Protein AF-0000000083693086 (afdb_homodimer)

Nearest PDB structures (foldseek):
  5yad-assembly1_B  TM=7.922E-01  e=1.057E+00  Mus musculus
  6o8o-assembly2_D  TM=4.861E-01  e=2.812E-01  Rhodobacter capsulatus
  6o8o-assembly1_B  TM=4.802E-01  e=5.134E-01  Rhodobacter capsulatus
  3jth-assembly1_A  TM=5.559E-01  e=9.374E-01  Vibrio vulnificus CMCP6
  6o8m-assembly1_A  TM=4.023E-01  e=4.834E-01  Rhodobacter capsulatus

pLDDT: mean 76.2, std 24.99, range [18.34, 96.31]

Foldseek 3Di:
DVLDLQADQFDDDPPDDDDPVVVVVNSVLRNDAAAALPDDLVVDDCPDSRSLSSLVVVLQVVLLVDPQSKDKPVVVVVCCVVSVHDPPNVVSQVVRCRQWDWDDDDPIIMIHGPVQDDVNDGNPDNSVVRNVVNVVVVPPPDDPPPPPVPPDPPDVD/DVLDLQADQFDDDPPDDDDPVVVVVNSVLRNDAAAALPDDLVVDDCPDSRSLSSLVVVLQVVLLVDPQSKDKPVVVVVCCVVSVHDPPNVVSQVVRCGQWDWDDDDPIIMIHGPVQDDVNDGNPDSSPCRNVCNVVVVPPPDPPPPPPVPPDPPPVD

Radius of gyration: 22.12 Å; Cα contacts (8 Å, |Δi|>4): 386; chains: 2; bounding box: 46×67×72 Å

Structure (mmCIF, N/CA/C/O backbone):
data_AF-0000000083693086-model_v1
#
loop_
_entity.id
_entity.type
_entity.pdbx_description
1 polymer 'Protein root primordium defective 1-like'
#
loop_
_atom_site.group_PDB
_atom_site.id
_atom_site.type_symbol
_atom_site.label_atom_id
_atom_site.label_alt_id
_atom_site.label_comp_id
_atom_site.label_asym_id
_atom_site.label_entity_id
_atom_site.label_seq_id
_atom_site.pdbx_PDB_ins_code
_atom_site.Cartn_x
_atom_site.Cartn_y
_atom_site.Cartn_z
_atom_site.occupancy
_atom_site.B_iso_or_equiv
_atom_site.auth_seq_id
_atom_site.auth_comp_id
_atom_site.auth_asym_id
_atom_site.auth_atom_id
_atom_site.pdbx_PDB_model_num
ATOM 1 N N . ASN A 1 1 ? 5.691 6.328 19.438 1 41.06 1 ASN A N 1
ATOM 2 C CA . ASN A 1 1 ? 4.887 7.5 19.094 1 41.06 1 ASN A CA 1
ATOM 3 C C . ASN A 1 1 ? 4.117 8.016 20.312 1 41.06 1 ASN A C 1
ATOM 5 O O . ASN A 1 1 ? 3.291 7.301 20.875 1 41.06 1 ASN A O 1
ATOM 9 N N . TYR A 1 2 ? 4.539 9.133 20.922 1 49.25 2 TYR A N 1
ATOM 10 C CA . TYR A 1 2 ? 3.969 9.664 22.156 1 49.25 2 TYR A CA 1
ATOM 11 C C . TYR A 1 2 ? 2.467 9.891 22.016 1 49.25 2 TYR A C 1
ATOM 13 O O . TYR A 1 2 ? 1.73 9.859 23 1 49.25 2 TYR A O 1
ATOM 21 N N . ALA A 1 3 ? 1.983 10.094 20.781 1 60.78 3 ALA A N 1
ATOM 22 C CA . ALA A 1 3 ? 0.582 10.453 20.578 1 60.78 3 ALA A CA 1
ATOM 23 C C . ALA A 1 3 ? -0.292 9.211 20.453 1 60.78 3 ALA A C 1
ATOM 25 O O . ALA A 1 3 ? -1.518 9.305 20.359 1 60.78 3 ALA A O 1
ATOM 26 N N . GLY A 1 4 ? 0.256 7.996 20.594 1 62.19 4 GLY A N 1
ATOM 27 C CA . GLY A 1 4 ? -0.539 6.777 20.562 1 62.19 4 GLY A CA 1
ATOM 28 C C . GLY A 1 4 ? -0.333 5.961 19.297 1 62.19 4 GLY A C 1
ATOM 29 O O . GLY A 1 4 ? 0.34 6.41 18.375 1 62.19 4 GLY A O 1
ATOM 30 N N . PRO A 1 5 ? -0.923 4.852 19.281 1 67.38 5 PRO A N 1
ATOM 31 C CA . PRO A 1 5 ? -0.679 3.912 18.188 1 67.38 5 PRO A CA 1
ATOM 32 C C . PRO A 1 5 ? -1.291 4.371 16.875 1 67.38 5 PRO A C 1
ATOM 34 O O . PRO A 1 5 ? -0.877 3.914 15.797 1 67.38 5 PRO A O 1
ATOM 37 N N . PHE A 1 6 ? -2.188 5.355 16.938 1 77.62 6 PHE A N 1
ATOM 38 C CA . PHE A 1 6 ? -2.889 5.781 15.734 1 77.62 6 PHE A CA 1
ATOM 39 C C . PHE A 1 6 ? -2.311 7.09 15.203 1 77.62 6 PHE A C 1
ATOM 41 O O . PHE A 1 6 ? -2.775 7.617 14.195 1 77.62 6 PHE A O 1
ATOM 48 N N . ALA A 1 7 ? -1.332 7.516 15.898 1 85.5 7 ALA A N 1
ATOM 49 C CA . ALA A 1 7 ? -0.8 8.828 15.539 1 85.5 7 ALA A CA 1
ATOM 50 C C . ALA A 1 7 ? 0.147 8.727 14.344 1 85.5 7 ALA A C 1
ATOM 52 O O . ALA A 1 7 ? 0.893 7.75 14.219 1 85.5 7 ALA A O 1
ATOM 53 N N . PHE A 1 8 ? 0.045 9.797 13.516 1 87.38 8 PHE A N 1
ATOM 54 C CA . PHE A 1 8 ? 0.986 9.922 12.414 1 87.38 8 PHE A CA 1
ATOM 55 C C . PHE A 1 8 ? 2.195 10.758 12.82 1 87.38 8 PHE A C 1
ATOM 57 O O . PHE A 1 8 ? 2.078 11.664 13.648 1 87.38 8 PHE A O 1
ATOM 64 N N . LYS A 1 9 ? 3.365 10.336 12.32 1 85.44 9 LYS A N 1
ATOM 65 C CA . LYS A 1 9 ? 4.496 11.258 12.438 1 85.44 9 LYS A CA 1
ATOM 66 C C . LYS A 1 9 ? 4.238 12.547 11.672 1 85.44 9 LYS A C 1
ATOM 68 O O . LYS A 1 9 ? 3.729 12.523 10.547 1 85.44 9 LYS A O 1
ATOM 73 N N . VAL A 1 10 ? 4.582 13.656 12.367 1 88.62 10 VAL A N 1
ATOM 74 C CA . VAL A 1 10 ? 4.223 14.945 11.781 1 88.62 10 VAL A CA 1
ATOM 75 C C . VAL A 1 10 ? 5.426 15.883 11.82 1 88.62 10 VAL A C 1
ATOM 77 O O . VAL A 1 10 ? 6.176 15.906 12.797 1 88.62 10 VAL A O 1
ATOM 80 N N . ASN A 1 11 ? 5.621 16.547 10.688 1 88.38 11 ASN A N 1
ATOM 81 C CA . ASN A 1 11 ? 6.609 17.625 10.57 1 88.38 11 ASN A CA 1
ATOM 82 C C . ASN A 1 11 ? 6.004 18.875 9.961 1 88.38 11 ASN A C 1
ATOM 84 O O . ASN A 1 11 ? 5.867 18.984 8.742 1 88.38 11 ASN A O 1
ATOM 88 N N . PHE A 1 12 ? 5.801 19.844 10.836 1 90.69 12 PHE A N 1
ATOM 89 C CA . PHE A 1 12 ? 5.211 21.078 10.336 1 90.69 12 PHE A CA 1
ATOM 90 C C . PHE A 1 12 ? 6.281 21.984 9.734 1 90.69 12 PHE A C 1
ATOM 92 O O . PHE A 1 12 ? 7.453 21.906 10.117 1 90.69 12 PHE A O 1
ATOM 99 N N . PRO A 1 13 ? 5.809 22.766 8.727 1 84.06 13 PRO A N 1
ATOM 100 C CA . PRO A 1 13 ? 6.789 23.688 8.141 1 84.06 13 PRO A CA 1
ATOM 101 C C . PRO A 1 13 ? 7.414 24.625 9.18 1 84.06 13 PRO A C 1
ATOM 103 O O . PRO A 1 13 ? 6.789 24.922 10.203 1 84.06 13 PRO A O 1
ATOM 106 N N . ALA A 1 14 ? 8.617 25.094 8.82 1 83.12 14 ALA A N 1
ATOM 107 C CA . ALA A 1 14 ? 9.289 26.062 9.688 1 83.12 14 ALA A CA 1
ATOM 108 C C . ALA A 1 14 ? 8.461 27.328 9.836 1 83.12 14 ALA A C 1
ATOM 110 O O . ALA A 1 14 ? 7.875 27.812 8.859 1 83.12 14 ALA A O 1
ATOM 111 N N . GLY A 1 15 ? 8.297 27.844 10.969 1 87.19 15 GLY A N 1
ATOM 112 C CA . GLY A 1 15 ? 7.578 29.078 11.203 1 87.19 15 GLY A CA 1
ATOM 113 C C . GLY A 1 15 ? 6.105 28.875 11.5 1 87.19 15 GLY A C 1
ATOM 114 O O . GLY A 1 15 ? 5.375 29.828 11.766 1 87.19 15 GLY A O 1
ATOM 115 N N . PHE A 1 16 ? 5.707 27.641 11.234 1 87.94 16 PHE A N 1
ATOM 116 C CA . PHE A 1 16 ? 4.312 27.328 11.531 1 87.94 16 PHE A CA 1
ATOM 117 C C . PHE A 1 16 ? 4.008 27.578 13 1 87.94 16 PHE A C 1
ATOM 119 O O . PHE A 1 16 ? 4.625 26.984 13.883 1 87.94 16 PHE A O 1
ATOM 126 N N . ARG A 1 17 ? 3 28.516 13.312 1 89.81 17 ARG A N 1
ATOM 127 C CA . ARG A 1 17 ? 2.576 28.875 14.656 1 89.81 17 ARG A CA 1
ATOM 128 C C . ARG A 1 17 ? 1.082 28.625 14.844 1 89.81 17 ARG A C 1
ATOM 130 O O . ARG A 1 17 ? 0.276 29.547 14.68 1 89.81 17 ARG A O 1
ATOM 137 N N . PRO A 1 18 ? 0.821 27.438 15.258 1 88.81 18 PRO A N 1
ATOM 138 C CA . PRO A 1 18 ? -0.604 27.125 15.391 1 88.81 18 PRO A CA 1
ATOM 139 C C . PRO A 1 18 ? -1.225 27.734 16.656 1 88.81 18 PRO A C 1
ATOM 141 O O . PRO A 1 18 ? -0.535 27.922 17.656 1 88.81 18 PRO A O 1
ATOM 144 N N . ASN A 1 19 ? -2.467 28.047 16.453 1 92.69 19 ASN A N 1
ATOM 145 C CA . ASN A 1 19 ? -3.172 28.484 17.656 1 92.69 19 ASN A CA 1
ATOM 146 C C . ASN A 1 19 ? -3.59 27.312 18.516 1 92.69 19 ASN A C 1
ATOM 148 O O . ASN A 1 19 ? -3.438 26.156 18.125 1 92.69 19 ASN A O 1
ATOM 152 N N . VAL A 1 20 ? -4.09 27.688 19.703 1 92.94 20 VAL A N 1
ATOM 153 C CA . VAL A 1 20 ? -4.418 26.688 20.719 1 92.94 20 VAL A CA 1
ATOM 154 C C . VAL A 1 20 ? -5.535 25.781 20.203 1 92.94 20 VAL A C 1
ATOM 156 O O . VAL A 1 20 ? -5.512 24.578 20.422 1 92.94 20 VAL A O 1
ATOM 159 N N . ASN A 1 21 ? -6.504 26.375 19.484 1 93 21 ASN A N 1
ATOM 160 C CA . ASN A 1 21 ? -7.621 25.609 18.953 1 93 21 ASN A CA 1
ATOM 161 C C . ASN A 1 21 ? -7.156 24.562 17.953 1 93 21 ASN A C 1
ATOM 163 O O . ASN A 1 21 ? -7.613 23.422 17.984 1 93 21 ASN A O 1
ATOM 167 N N . PHE A 1 22 ? -6.277 25 17.125 1 91.38 22 PHE A N 1
ATOM 168 C CA . PHE A 1 22 ? -5.727 24.062 16.141 1 91.38 22 PHE A CA 1
ATOM 169 C C . PHE A 1 22 ? -5.008 22.906 16.844 1 91.38 22 PHE A C 1
ATOM 171 O O . PHE A 1 22 ? -5.211 21.75 16.484 1 91.38 22 PHE A O 1
ATOM 178 N N . LEU A 1 23 ? -4.199 23.234 17.781 1 92.06 23 LEU A 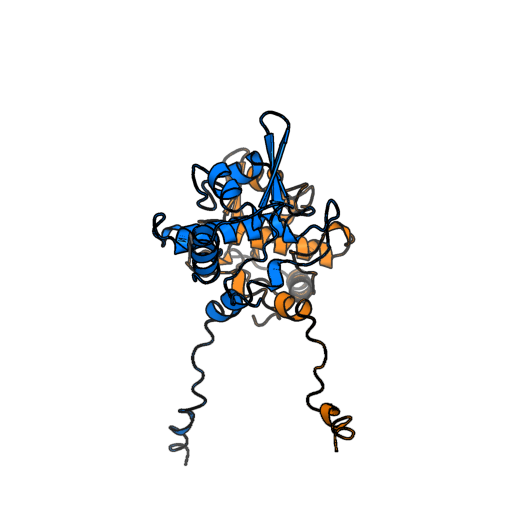N 1
ATOM 179 C CA . LEU A 1 23 ? -3.406 22.234 18.469 1 92.06 23 LEU A CA 1
ATOM 180 C C . LEU A 1 23 ? -4.305 21.219 19.172 1 92.06 23 LEU A C 1
ATOM 182 O O . LEU A 1 23 ? -4.016 20.016 19.172 1 92.06 23 LEU A O 1
ATOM 186 N N . GLU A 1 24 ? -5.387 21.688 19.688 1 93.44 24 GLU A N 1
ATOM 187 C CA . GLU A 1 24 ? -6.316 20.797 20.391 1 93.44 24 GLU A CA 1
ATOM 188 C C . GLU A 1 24 ? -7.012 19.859 19.422 1 93.44 24 GLU A C 1
ATOM 190 O O . GLU A 1 24 ? -7.109 18.656 19.672 1 93.44 24 GLU A O 1
ATOM 195 N N . GLN A 1 25 ? -7.48 20.438 18.328 1 94.19 25 GLN A N 1
ATOM 196 C CA . GLN A 1 25 ? -8.141 19.641 17.312 1 94.19 25 GLN A CA 1
ATOM 197 C C . GLN A 1 25 ? -7.172 18.625 16.703 1 94.19 25 GLN A C 1
ATOM 199 O O . GLN A 1 25 ? -7.543 17.484 16.438 1 94.19 25 GLN A O 1
ATOM 204 N N . PHE A 1 26 ? -5.945 19.109 16.594 1 92.94 26 PHE A N 1
ATOM 205 C CA . PHE A 1 26 ? -4.91 18.266 16.016 1 92.94 26 PHE A CA 1
ATOM 206 C C . PHE A 1 26 ? -4.582 17.094 16.953 1 92.94 26 PHE A C 1
ATOM 208 O O . PHE A 1 26 ? -4.453 15.953 16.5 1 92.94 26 PHE A O 1
ATOM 215 N N . GLU A 1 27 ? -4.492 17.375 18.125 1 91.75 27 GLU A N 1
ATOM 216 C CA . GLU A 1 27 ? -4.215 16.328 19.109 1 91.75 27 GLU A CA 1
ATOM 217 C C . GLU A 1 27 ? -5.348 15.305 19.172 1 91.75 27 GLU A C 1
ATOM 219 O O . GLU A 1 27 ? -5.105 14.102 19.25 1 91.75 27 GLU A O 1
ATOM 224 N N . ARG A 1 28 ? -6.531 15.766 19.109 1 93.69 28 ARG A N 1
ATOM 225 C CA . ARG A 1 28 ? -7.684 14.875 19.094 1 93.69 28 ARG A CA 1
ATOM 226 C C . ARG A 1 28 ? -7.676 13.984 17.859 1 93.69 28 ARG A C 1
ATOM 228 O O . ARG A 1 28 ? -7.953 12.789 17.938 1 93.69 28 ARG A O 1
ATOM 235 N N . TRP A 1 29 ? -7.328 14.586 16.781 1 94.19 29 TRP A N 1
ATOM 236 C CA . TRP A 1 29 ? -7.266 13.844 15.531 1 94.19 29 TRP A CA 1
ATOM 237 C C . TRP A 1 29 ? -6.18 12.773 15.578 1 94.19 29 TRP A C 1
ATOM 239 O O . TRP A 1 29 ? -6.387 11.648 15.117 1 94.19 29 TRP A O 1
ATOM 249 N N . GLN A 1 30 ? -5.059 13.117 16.172 1 91.12 30 GLN A N 1
ATOM 250 C CA . GLN A 1 30 ? -3.945 12.18 16.297 1 91.12 30 GLN A CA 1
ATOM 251 C C . GLN A 1 30 ? -4.324 10.977 17.141 1 91.12 30 GLN A C 1
ATOM 253 O O . GLN A 1 30 ? -3.879 9.852 16.891 1 91.12 30 GLN A O 1
ATOM 258 N N . LYS A 1 31 ? -5.184 11.188 17.969 1 87 31 LYS A N 1
ATOM 259 C CA . LYS A 1 31 ? -5.562 10.125 18.891 1 87 31 LYS A CA 1
ATOM 260 C C . LYS A 1 31 ? -6.727 9.305 18.344 1 87 31 LYS A C 1
ATOM 262 O O . LYS A 1 31 ? -7.008 8.211 18.828 1 87 31 LYS A O 1
ATOM 267 N N . LEU A 1 32 ? -7.398 9.812 17.422 1 91.12 32 LEU A N 1
ATOM 268 C CA . LEU A 1 32 ? -8.57 9.164 16.844 1 91.12 32 LEU A CA 1
ATOM 269 C C . LEU A 1 32 ? -8.195 7.832 16.203 1 91.12 32 LEU A C 1
ATOM 271 O O . LEU A 1 32 ? -7.301 7.777 15.359 1 91.12 32 LEU A O 1
ATOM 275 N N . GLU A 1 33 ? -8.914 6.84 16.703 1 85.06 33 GLU A N 1
ATOM 276 C CA . GLU A 1 33 ? -8.727 5.543 16.047 1 85.06 33 GLU A CA 1
ATOM 277 C C . GLU A 1 33 ? -9.352 5.52 14.664 1 85.06 33 GLU A C 1
ATOM 279 O O . GLU A 1 33 ? -10.281 6.273 14.383 1 85.06 33 GLU A O 1
ATOM 284 N N . PHE A 1 34 ? -8.812 4.711 13.781 1 86.38 34 PHE A N 1
ATOM 285 C CA . PHE A 1 34 ? -9.375 4.527 12.445 1 86.38 34 PHE A CA 1
ATOM 286 C C . PHE A 1 34 ? -9.234 3.08 11.992 1 86.38 34 PHE A C 1
ATOM 288 O O . PHE A 1 34 ? -8.359 2.355 12.484 1 86.38 34 PHE A O 1
ATOM 295 N N . PRO A 1 35 ? -10.156 2.656 11.125 1 81.75 35 PRO A N 1
ATOM 296 C CA . PRO A 1 35 ? -10.031 1.287 10.617 1 81.75 35 PRO A CA 1
ATOM 297 C C . PRO A 1 35 ? -8.781 1.085 9.766 1 81.75 35 PRO A C 1
ATOM 299 O O . PRO A 1 35 ? -8.289 2.035 9.156 1 81.75 35 PRO A O 1
ATOM 302 N N . SER A 1 36 ? -8.344 -0.122 9.727 1 80.44 36 SER A N 1
ATOM 303 C CA . SER A 1 36 ? -7.184 -0.469 8.906 1 80.44 36 SER A CA 1
ATOM 304 C C . SER A 1 36 ? -7.371 -0.026 7.461 1 80.44 36 SER A C 1
ATOM 306 O O . SER A 1 36 ? -8.453 -0.183 6.895 1 80.44 36 SER A O 1
ATOM 308 N N . PRO A 1 37 ? -6.34 0.445 6.887 1 86.19 37 PRO A N 1
ATOM 309 C CA . PRO A 1 37 ? -6.414 0.81 5.469 1 86.19 37 PRO A CA 1
ATOM 310 C C . PRO A 1 37 ? -6.684 -0.391 4.562 1 86.19 37 PRO A C 1
ATOM 312 O O . PRO A 1 37 ? -7.043 -0.22 3.396 1 86.19 37 PRO A O 1
ATOM 315 N N . TYR A 1 38 ? -6.609 -1.572 5.051 1 81.38 38 TYR A N 1
ATOM 316 C CA . TYR A 1 38 ? -6.703 -2.777 4.234 1 81.38 38 TYR A CA 1
ATOM 317 C C . TYR A 1 38 ? -8.102 -3.377 4.312 1 81.38 38 TYR A C 1
ATOM 319 O O . TYR A 1 38 ? -8.414 -4.336 3.602 1 81.38 38 TYR A O 1
ATOM 327 N N . LEU A 1 39 ? -8.867 -2.721 5.121 1 81.06 39 LEU A N 1
ATOM 328 C CA . LEU A 1 39 ? -10.258 -3.148 5.176 1 81.06 39 LEU A CA 1
ATOM 329 C C . LEU A 1 39 ? -11.07 -2.514 4.047 1 81.06 39 LEU A C 1
ATOM 331 O O . LEU A 1 39 ? -10.711 -1.441 3.551 1 81.06 39 LEU A O 1
ATOM 335 N N . ASN A 1 40 ? -12.148 -3.193 3.738 1 80.75 40 ASN A N 1
ATOM 336 C CA . ASN A 1 40 ? -13.008 -2.684 2.672 1 80.75 40 ASN A CA 1
ATOM 337 C C . ASN A 1 40 ? -13.656 -1.361 3.061 1 80.75 40 ASN A C 1
ATOM 339 O O . ASN A 1 40 ? -14.438 -1.305 4.016 1 80.75 40 ASN A O 1
ATOM 343 N N . ALA A 1 41 ? -13.344 -0.4 2.289 1 87.62 41 ALA A N 1
ATOM 344 C CA . ALA A 1 41 ? -13.789 0.953 2.609 1 87.62 41 ALA A CA 1
ATOM 345 C C . ALA A 1 41 ? -15.305 1.082 2.455 1 87.62 41 ALA A C 1
ATOM 347 O O . ALA A 1 41 ? -15.922 1.978 3.039 1 87.62 41 ALA A O 1
ATOM 348 N N . ARG A 1 42 ? -15.914 0.272 1.699 1 84.75 42 ARG A N 1
ATOM 349 C CA . ARG A 1 42 ? -17.344 0.35 1.438 1 84.75 42 ARG A CA 1
ATOM 350 C C . ARG A 1 42 ? -18.141 0.111 2.715 1 84.75 42 ARG A C 1
ATOM 352 O O . ARG A 1 42 ? -19.328 0.458 2.785 1 84.75 42 ARG A O 1
ATOM 359 N N . ARG A 1 43 ? -17.531 -0.437 3.623 1 85.44 43 ARG A N 1
ATOM 360 C CA . ARG A 1 43 ? -18.203 -0.773 4.875 1 85.44 43 ARG A CA 1
ATOM 361 C C . ARG A 1 43 ? -18.297 0.445 5.785 1 85.44 43 ARG A C 1
ATOM 363 O O . ARG A 1 43 ? -18.969 0.395 6.824 1 85.44 43 ARG A O 1
ATOM 370 N N . PHE A 1 44 ? -17.609 1.529 5.344 1 88.81 44 PHE A N 1
ATOM 371 C CA . PHE A 1 44 ? -17.5 2.658 6.262 1 88.81 44 PHE A CA 1
ATOM 372 C C . PHE A 1 44 ? -18.25 3.867 5.711 1 88.81 44 PHE A C 1
ATOM 374 O O . PHE A 1 44 ? -18.328 4.059 4.496 1 88.81 44 PHE A O 1
ATOM 381 N N . ASP A 1 45 ? -18.734 4.617 6.633 1 92.38 45 ASP A N 1
ATOM 382 C CA . ASP A 1 45 ? -19.359 5.887 6.285 1 92.38 45 ASP A CA 1
ATOM 383 C C . ASP A 1 45 ? -18.328 6.949 5.945 1 92.38 45 ASP A C 1
ATOM 385 O O . ASP A 1 45 ? -17.516 7.324 6.793 1 92.38 45 ASP A O 1
ATOM 389 N N . ALA A 1 46 ? -18.453 7.465 4.797 1 88.5 46 ALA A N 1
ATOM 390 C CA . ALA A 1 46 ? -17.469 8.43 4.305 1 88.5 46 ALA A CA 1
ATOM 391 C C . ALA A 1 46 ? -17.484 9.703 5.141 1 88.5 46 ALA A C 1
ATOM 393 O O . ALA A 1 46 ? -16.516 10.453 5.164 1 88.5 46 ALA A O 1
ATOM 394 N N . ALA A 1 47 ? -18.562 9.992 5.828 1 91.38 47 ALA A N 1
ATOM 395 C CA . ALA A 1 47 ? -18.688 11.219 6.617 1 91.38 47 ALA A CA 1
ATOM 396 C C . ALA A 1 47 ? -18.078 11.047 8 1 91.38 47 ALA A C 1
ATOM 398 O O . ALA A 1 47 ? -17.844 12.023 8.711 1 91.38 47 ALA A O 1
ATOM 399 N N . ASP A 1 48 ? -17.844 9.82 8.375 1 94.38 48 ASP A N 1
ATOM 400 C CA . ASP A 1 48 ? -17.25 9.523 9.68 1 94.38 48 ASP A CA 1
ATOM 401 C C . ASP A 1 48 ? -15.797 9.992 9.734 1 94.38 48 ASP A C 1
ATOM 403 O O . ASP A 1 48 ? -14.992 9.648 8.867 1 94.38 48 ASP A O 1
ATOM 407 N N . PRO A 1 49 ? -15.461 10.758 10.781 1 94.25 49 PRO A N 1
ATOM 408 C CA . PRO A 1 49 ? -14.078 11.219 10.938 1 94.25 49 PRO A CA 1
ATOM 409 C C . PRO A 1 49 ? -13.078 10.07 10.953 1 94.25 49 PRO A C 1
ATOM 411 O O . PRO A 1 49 ? -11.945 10.227 10.484 1 94.25 49 PRO A O 1
ATOM 414 N N . LYS A 1 50 ? -13.461 8.945 11.398 1 91.94 50 LYS A N 1
ATOM 415 C CA . LYS A 1 50 ? -12.57 7.785 11.414 1 91.94 50 LYS A CA 1
ATOM 416 C C . LYS A 1 50 ? -12.258 7.316 9.992 1 91.94 50 LYS A C 1
ATOM 418 O O . LYS A 1 50 ? -11.125 6.926 9.703 1 91.94 50 LYS A O 1
ATOM 423 N N . THR A 1 51 ? -13.273 7.375 9.156 1 92.31 51 THR A N 1
ATOM 424 C CA . THR A 1 51 ? -13.094 6.984 7.762 1 92.31 51 THR A CA 1
ATOM 425 C C . THR A 1 51 ? -12.195 7.984 7.031 1 92.31 51 THR A C 1
ATOM 427 O O . THR A 1 51 ? -11.359 7.594 6.215 1 92.31 51 THR A O 1
ATOM 430 N N . ARG A 1 52 ? -12.344 9.18 7.391 1 94.06 52 ARG A N 1
ATOM 431 C CA . ARG A 1 52 ? -11.5 10.203 6.773 1 94.06 52 ARG A CA 1
ATOM 432 C C . ARG A 1 52 ? -10.047 10.039 7.199 1 94.06 52 ARG A C 1
ATOM 434 O O . ARG A 1 52 ? -9.133 10.195 6.383 1 94.06 52 ARG A O 1
ATOM 441 N N . LYS A 1 53 ? -9.859 9.734 8.414 1 92.56 53 LYS A N 1
ATOM 442 C CA . LYS A 1 53 ? -8.492 9.484 8.867 1 92.56 53 LYS A CA 1
ATOM 443 C C . LYS A 1 53 ? -7.926 8.227 8.219 1 92.56 53 LYS A C 1
ATOM 445 O O . LYS A 1 53 ? -6.738 8.172 7.895 1 92.56 53 LYS A O 1
ATOM 450 N N . ARG A 1 54 ? -8.758 7.23 8.016 1 89.38 54 ARG A N 1
ATOM 451 C CA . ARG A 1 54 ? -8.336 6.035 7.301 1 89.38 54 ARG A CA 1
ATOM 452 C C . ARG A 1 54 ? -7.82 6.383 5.91 1 89.38 54 ARG A C 1
ATOM 454 O O . ARG A 1 54 ? -6.852 5.785 5.434 1 89.38 54 ARG A O 1
ATOM 461 N N . THR A 1 55 ? -8.469 7.324 5.348 1 92.94 55 THR A N 1
ATOM 462 C CA . THR A 1 55 ? -8.062 7.734 4.008 1 92.94 55 THR A CA 1
ATOM 463 C C . THR A 1 55 ? -6.641 8.289 4.027 1 92.94 55 THR A C 1
ATOM 465 O O . THR A 1 55 ? -5.848 8.008 3.125 1 92.94 55 THR A O 1
ATOM 468 N N . VAL A 1 56 ? -6.348 9.008 5.016 1 93.5 56 VAL A N 1
ATOM 469 C CA . VAL A 1 56 ? -4.992 9.523 5.18 1 93.5 56 VAL A CA 1
ATOM 470 C C . VAL A 1 56 ? -4.008 8.367 5.32 1 93.5 56 VAL A C 1
ATOM 472 O O . VAL A 1 56 ? -2.924 8.391 4.73 1 93.5 56 VAL A O 1
ATOM 475 N N . ALA A 1 57 ? -4.473 7.352 5.977 1 89.81 57 ALA A N 1
ATOM 476 C CA . ALA A 1 57 ? -3.639 6.164 6.152 1 89.81 57 ALA A CA 1
ATOM 477 C C . ALA A 1 57 ? -3.424 5.441 4.824 1 89.81 57 ALA A C 1
ATOM 479 O O . ALA A 1 57 ? -2.328 4.953 4.547 1 89.81 57 ALA A O 1
ATOM 480 N N . VAL A 1 58 ? -4.406 5.375 4.055 1 90.75 58 VAL A N 1
ATOM 481 C CA . VAL A 1 58 ? -4.305 4.719 2.754 1 90.75 58 VAL A CA 1
ATOM 482 C C . VAL A 1 58 ? -3.291 5.457 1.882 1 90.75 58 VAL A C 1
ATOM 484 O O . VAL A 1 58 ? -2.412 4.836 1.281 1 90.75 58 VAL A O 1
ATOM 487 N N . ILE A 1 59 ? -3.393 6.773 1.852 1 93.38 59 ILE A N 1
ATOM 488 C CA . ILE A 1 59 ? -2.467 7.574 1.057 1 93.38 59 ILE A CA 1
ATOM 489 C C . ILE A 1 59 ? -1.045 7.398 1.589 1 93.38 59 ILE A C 1
ATOM 491 O O . ILE A 1 59 ? -0.098 7.254 0.812 1 93.38 59 ILE A O 1
ATOM 495 N N . HIS A 1 60 ? -0.973 7.398 2.859 1 91.5 60 HIS A N 1
ATOM 496 C CA . HIS A 1 60 ? 0.314 7.184 3.512 1 91.5 60 HIS A CA 1
ATOM 497 C C . HIS A 1 60 ? 0.93 5.852 3.096 1 91.5 60 HIS A C 1
ATOM 499 O O . HIS A 1 60 ? 2.119 5.785 2.777 1 91.5 60 HIS A O 1
ATOM 505 N N . GLU A 1 61 ? 0.097 4.785 3.082 1 88.19 61 GLU A N 1
ATOM 506 C CA . GLU A 1 61 ? 0.563 3.461 2.678 1 88.19 61 GLU A CA 1
ATOM 507 C C . GLU A 1 61 ? 1.003 3.451 1.217 1 88.19 61 GLU A C 1
ATOM 509 O O . GLU A 1 61 ? 2.047 2.889 0.88 1 88.19 61 GLU A O 1
ATOM 514 N N . LEU A 1 62 ? 0.259 4.055 0.39 1 91 62 LEU A N 1
ATOM 515 C CA . LEU A 1 62 ? 0.594 4.121 -1.028 1 91 62 LEU A CA 1
ATOM 516 C C . LEU A 1 62 ? 1.945 4.797 -1.236 1 91 62 LEU A C 1
ATOM 518 O O . LEU A 1 62 ? 2.807 4.27 -1.943 1 91 62 LEU A O 1
ATOM 522 N N . LEU A 1 63 ? 2.152 5.906 -0.616 1 91.94 63 LEU A N 1
ATOM 523 C CA . LEU A 1 63 ? 3.408 6.637 -0.756 1 91.94 63 LEU A CA 1
ATOM 524 C C . LEU A 1 63 ? 4.57 5.828 -0.191 1 91.94 63 LEU A C 1
ATOM 526 O O . LEU A 1 63 ? 5.676 5.855 -0.738 1 91.94 63 LEU A O 1
ATOM 530 N N . SER A 1 64 ? 4.301 5.105 0.788 1 87.12 64 SER A N 1
ATOM 531 C CA . SER A 1 64 ? 5.348 4.355 1.471 1 87.12 64 SER A CA 1
ATOM 532 C C . SER A 1 64 ? 5.879 3.223 0.598 1 87.12 64 SER A C 1
ATOM 534 O O . SER A 1 64 ? 6.977 2.713 0.831 1 87.12 64 SER A O 1
ATOM 536 N N . LEU A 1 65 ? 5.102 2.877 -0.327 1 88.19 65 LEU A N 1
ATOM 537 C CA . LEU A 1 65 ? 5.5 1.771 -1.19 1 88.19 65 LEU A CA 1
ATOM 538 C C . LEU A 1 65 ? 6.355 2.266 -2.352 1 88.19 65 LEU A C 1
ATOM 540 O O . LEU A 1 65 ? 6.969 1.466 -3.061 1 88.19 65 LEU A O 1
ATOM 544 N N . THR A 1 66 ? 6.418 3.588 -2.52 1 91.56 66 THR A N 1
ATOM 545 C CA . THR A 1 66 ? 7.137 4.133 -3.666 1 91.56 66 THR A CA 1
ATOM 546 C C . THR A 1 66 ? 8.602 4.387 -3.318 1 91.56 66 THR A C 1
ATOM 548 O O . THR A 1 66 ? 8.945 4.539 -2.145 1 91.56 66 THR A O 1
ATOM 551 N N . LEU A 1 67 ? 9.422 4.523 -4.328 1 89.44 67 LEU A N 1
ATOM 552 C CA . LEU A 1 67 ? 10.859 4.703 -4.156 1 89.44 67 LEU A CA 1
ATOM 553 C C . LEU A 1 67 ? 11.164 6.02 -3.445 1 89.44 67 LEU A C 1
ATOM 555 O O . LEU A 1 67 ? 11.992 6.062 -2.531 1 89.44 67 LEU A O 1
ATOM 559 N N . GLU A 1 68 ? 10.469 7.023 -3.844 1 91.56 68 GLU A N 1
ATOM 560 C CA . GLU A 1 68 ? 10.773 8.359 -3.34 1 91.56 68 GLU A CA 1
ATOM 561 C C . GLU A 1 68 ? 9.695 8.844 -2.373 1 91.56 68 GLU A C 1
ATOM 563 O O . GLU A 1 68 ? 9.633 10.031 -2.049 1 91.56 68 GLU A O 1
ATOM 568 N N . ARG A 1 69 ? 8.852 7.91 -2.021 1 91.75 69 ARG A N 1
ATOM 569 C CA . ARG A 1 69 ? 7.773 8.234 -1.093 1 91.75 69 ARG A CA 1
ATOM 570 C C . ARG A 1 69 ? 6.973 9.438 -1.58 1 91.75 69 ARG A C 1
ATOM 572 O O . ARG A 1 69 ? 6.609 10.305 -0.789 1 91.75 69 ARG A O 1
ATOM 579 N N . ARG A 1 70 ? 6.805 9.414 -2.879 1 93.25 70 ARG A N 1
ATOM 580 C CA . ARG A 1 70 ? 6.055 10.5 -3.502 1 93.25 70 ARG A CA 1
ATOM 581 C C . ARG A 1 70 ? 5.211 9.984 -4.664 1 93.25 70 ARG A C 1
ATOM 583 O O . ARG A 1 70 ? 5.5 8.93 -5.23 1 93.25 70 ARG A O 1
ATOM 590 N N . MET A 1 71 ? 4.156 10.695 -4.973 1 94.75 71 MET A N 1
ATOM 591 C CA . MET A 1 71 ? 3.285 10.461 -6.121 1 94.75 71 MET A CA 1
ATOM 592 C C . MET A 1 71 ? 2.729 11.773 -6.66 1 94.75 71 MET A C 1
ATOM 594 O O . MET A 1 71 ? 2.533 12.727 -5.902 1 94.75 71 MET A O 1
ATOM 598 N N . THR A 1 72 ? 2.471 11.734 -7.945 1 93.56 72 THR A N 1
ATOM 599 C CA . THR A 1 72 ? 1.767 12.891 -8.5 1 93.56 72 THR A CA 1
ATOM 600 C C . THR A 1 72 ? 0.274 12.812 -8.188 1 93.56 72 THR A C 1
ATOM 602 O O . THR A 1 72 ? -0.247 11.727 -7.902 1 93.56 72 THR A O 1
ATOM 605 N N . SER A 1 73 ? -0.323 14.008 -8.234 1 91 73 SER A N 1
ATOM 606 C CA . SER A 1 73 ? -1.77 14.031 -8.039 1 91 73 SER A CA 1
ATOM 607 C C . SER A 1 73 ? -2.479 13.172 -9.078 1 91 73 SER A C 1
ATOM 609 O O . SER A 1 73 ? -3.494 12.539 -8.789 1 91 73 SER A O 1
ATOM 611 N N . ALA A 1 74 ? -1.938 13.07 -10.266 1 89.56 74 ALA A N 1
ATOM 612 C CA . ALA A 1 74 ? -2.529 12.242 -11.312 1 89.56 74 ALA A CA 1
ATOM 613 C C . ALA A 1 74 ? -2.439 10.758 -10.961 1 89.56 74 ALA A C 1
ATOM 615 O O . ALA A 1 74 ? -3.383 10 -11.203 1 89.56 74 ALA A O 1
ATOM 616 N N . GLN A 1 75 ? -1.361 10.383 -10.445 1 91 75 GLN A N 1
ATOM 617 C CA . GLN A 1 75 ? -1.189 8.992 -10.031 1 91 75 GLN A CA 1
ATOM 618 C C . GLN A 1 75 ? -2.158 8.633 -8.906 1 91 75 GLN A C 1
ATOM 620 O O . GLN A 1 75 ? -2.762 7.559 -8.922 1 91 75 GLN A O 1
ATOM 625 N N . LEU A 1 76 ? -2.332 9.5 -7.988 1 92.75 76 LEU A N 1
ATOM 626 C CA . LEU A 1 76 ? -3.279 9.266 -6.902 1 92.75 76 LEU A CA 1
ATOM 627 C C . LEU A 1 76 ? -4.711 9.242 -7.426 1 92.75 76 LEU A C 1
ATOM 629 O O . LEU A 1 76 ? -5.531 8.438 -6.977 1 92.75 76 LEU A O 1
ATOM 633 N N . ASP A 1 77 ? -4.961 10.086 -8.367 1 88.56 77 ASP A N 1
ATOM 634 C CA . ASP A 1 77 ? -6.297 10.141 -8.961 1 88.56 77 ASP A CA 1
ATOM 635 C C . ASP A 1 77 ? -6.633 8.828 -9.672 1 88.56 77 ASP A C 1
ATOM 637 O O . ASP A 1 77 ? -7.793 8.414 -9.703 1 88.56 77 ASP A O 1
ATOM 641 N N . ALA A 1 78 ? -5.637 8.195 -10.188 1 86.75 78 ALA A N 1
ATOM 642 C CA . ALA A 1 78 ? -5.848 6.918 -10.859 1 86.75 78 ALA A CA 1
ATOM 643 C C . ALA A 1 78 ? -6.355 5.863 -9.883 1 86.75 78 ALA A C 1
ATOM 645 O O . ALA A 1 78 ? -6.98 4.879 -10.281 1 86.75 78 ALA A O 1
ATOM 646 N N . PHE A 1 79 ? -6.18 6.145 -8.562 1 89.25 79 PHE A N 1
ATOM 647 C CA . PHE A 1 79 ? -6.605 5.195 -7.539 1 89.25 79 PHE A CA 1
ATOM 648 C C . PHE A 1 79 ? -7.863 5.688 -6.832 1 89.25 79 PHE A C 1
ATOM 650 O O . PHE A 1 79 ? -8.289 5.105 -5.832 1 89.25 79 PHE A O 1
ATOM 657 N N . HIS A 1 80 ? -8.422 6.73 -7.316 1 91.25 80 HIS A N 1
ATOM 658 C CA . HIS A 1 80 ? -9.547 7.352 -6.637 1 91.25 80 HIS A CA 1
ATOM 659 C C . HIS A 1 80 ? -10.664 6.344 -6.383 1 91.25 80 HIS A C 1
ATOM 661 O O . HIS A 1 80 ? -11.055 6.113 -5.234 1 91.25 80 HIS A O 1
ATOM 667 N N . ALA A 1 81 ? -11.078 5.719 -7.441 1 89.06 81 ALA A N 1
ATOM 668 C CA . ALA A 1 81 ? -12.188 4.781 -7.324 1 89.06 81 ALA A CA 1
ATOM 669 C C . ALA A 1 81 ? -11.758 3.504 -6.605 1 89.06 81 ALA A C 1
ATOM 671 O O . ALA A 1 81 ? -12.492 2.971 -5.773 1 89.06 81 ALA A O 1
ATOM 672 N N . GLU A 1 82 ? -10.492 3.059 -6.852 1 91.06 82 GLU A N 1
ATOM 673 C CA . GLU A 1 82 ? -10.008 1.786 -6.324 1 91.06 82 GLU A CA 1
ATOM 674 C C . GLU A 1 82 ? -9.773 1.864 -4.82 1 91.06 82 GLU A C 1
ATOM 676 O O . GLU A 1 82 ? -9.945 0.874 -4.105 1 91.06 82 GLU A O 1
ATOM 681 N N . CYS A 1 83 ? -9.398 3.049 -4.391 1 90.81 83 CYS A N 1
ATOM 682 C CA . CYS A 1 83 ? -9.039 3.168 -2.979 1 90.81 83 CYS A CA 1
ATOM 683 C C . CYS A 1 83 ? -10.031 4.07 -2.244 1 90.81 83 CYS A C 1
ATOM 685 O O . CYS A 1 83 ? -9.797 4.438 -1.091 1 90.81 83 CYS A O 1
ATOM 687 N N . PHE A 1 84 ? -11.031 4.449 -2.887 1 91.19 84 PHE A N 1
ATOM 688 C CA . PHE A 1 84 ? -12.078 5.258 -2.275 1 91.19 84 PHE A CA 1
ATOM 689 C C . PHE A 1 84 ? -11.5 6.551 -1.704 1 91.19 84 PHE A C 1
ATOM 691 O O . PHE A 1 84 ? -11.758 6.887 -0.546 1 91.19 84 PHE A O 1
ATOM 698 N N . LEU A 1 85 ? -10.727 7.164 -2.549 1 93.12 85 LEU A N 1
ATOM 699 C CA . LEU A 1 85 ? -10.117 8.422 -2.121 1 93.12 85 LEU A CA 1
ATOM 700 C C . LEU A 1 85 ? -11.109 9.57 -2.238 1 93.12 85 LEU A C 1
ATOM 702 O O . LEU A 1 85 ? -12.086 9.477 -2.982 1 93.12 85 LEU A O 1
ATOM 706 N N . PRO A 1 86 ? -10.906 10.602 -1.463 1 90.88 86 PRO A N 1
ATOM 707 C CA . PRO A 1 86 ? -11.859 11.719 -1.513 1 90.88 86 PRO A CA 1
ATOM 708 C C . PRO A 1 86 ? -11.844 12.445 -2.855 1 90.88 86 PRO A C 1
ATOM 710 O O . PRO A 1 86 ? -10.805 12.508 -3.52 1 90.88 86 PRO A O 1
ATOM 713 N N . SER A 1 87 ? -12.984 12.992 -3.197 1 89.56 87 SER A N 1
ATOM 714 C CA . SER A 1 87 ? -13.094 13.758 -4.438 1 89.56 87 SER A CA 1
ATOM 715 C C . SER A 1 87 ? -12.219 15 -4.406 1 89.56 87 SER A C 1
ATOM 717 O O . SER A 1 87 ? -11.656 15.391 -5.43 1 89.56 87 SER A O 1
ATOM 719 N N . GLN A 1 88 ? -12.141 15.578 -3.248 1 92.44 88 GLN A N 1
ATOM 720 C CA . GLN A 1 88 ? -11.25 16.719 -3.064 1 92.44 88 GLN A CA 1
ATOM 721 C C . GLN A 1 88 ? -9.906 16.281 -2.486 1 92.44 88 GLN A C 1
ATOM 723 O O . GLN A 1 88 ? -9.516 16.719 -1.401 1 92.44 88 GLN A O 1
ATOM 728 N N . LEU A 1 89 ? -9.227 15.516 -3.256 1 93.19 89 LEU A N 1
ATOM 729 C CA . LEU A 1 89 ? -7.996 14.875 -2.814 1 93.19 89 LEU A CA 1
ATOM 730 C C . LEU A 1 89 ? -6.957 15.922 -2.418 1 93.19 89 LEU A C 1
ATOM 732 O O . LEU A 1 89 ? -6.336 15.812 -1.358 1 93.19 89 LEU A O 1
ATOM 736 N N . LEU A 1 90 ? -6.805 16.953 -3.211 1 92.81 90 LEU A N 1
ATOM 737 C CA . LEU A 1 90 ? -5.797 17.984 -2.949 1 92.81 90 LEU A CA 1
ATOM 738 C C . LEU A 1 90 ? -6.086 18.703 -1.642 1 92.81 90 LEU A C 1
ATOM 740 O O . LEU A 1 90 ? -5.168 19 -0.872 1 92.81 90 LEU A O 1
ATOM 744 N N . LEU A 1 91 ? -7.312 18.984 -1.458 1 93.88 91 LEU A N 1
ATOM 745 C CA . LEU A 1 91 ? -7.695 19.656 -0.216 1 93.88 91 LEU A CA 1
ATOM 746 C C . LEU A 1 91 ? -7.383 18.781 0.989 1 93.88 91 LEU A C 1
ATOM 748 O O . LEU A 1 91 ? -6.926 19.266 2.023 1 93.88 91 LEU A O 1
ATOM 752 N N . CYS A 1 92 ? -7.652 17.484 0.862 1 94.38 92 CYS A N 1
ATOM 753 C CA . CYS A 1 92 ? -7.316 16.531 1.918 1 94.38 92 CYS A CA 1
ATOM 754 C C . CYS A 1 92 ? -5.824 16.562 2.225 1 94.38 92 CYS A C 1
ATOM 756 O O . CYS A 1 92 ? -5.426 16.609 3.391 1 94.38 92 CYS A O 1
ATOM 758 N N . LEU A 1 93 ? -5.02 16.656 1.245 1 95.94 93 LEU A N 1
ATOM 759 C CA . LEU A 1 93 ? -3.57 16.641 1.398 1 95.94 93 LEU A CA 1
ATOM 760 C C . LEU A 1 93 ? -3.084 17.938 2.043 1 95.94 93 LEU A C 1
ATOM 762 O O . LEU A 1 93 ? -2.219 17.906 2.922 1 95.94 93 LEU A O 1
ATOM 766 N N . ILE A 1 94 ? -3.701 19.016 1.692 1 94.25 94 ILE A N 1
ATOM 767 C CA . ILE A 1 94 ? -3.326 20.328 2.23 1 94.25 94 ILE A CA 1
ATOM 768 C C . ILE A 1 94 ? -3.688 20.391 3.713 1 94.25 94 ILE A C 1
ATOM 770 O O . ILE A 1 94 ? -2.924 20.922 4.52 1 94.25 94 ILE A O 1
ATOM 774 N N . LYS A 1 95 ? -4.82 19.875 3.982 1 93.81 95 LYS A N 1
ATOM 775 C CA . LYS A 1 95 ? -5.273 19.859 5.371 1 93.81 95 LYS A CA 1
ATOM 776 C C . LYS A 1 95 ? -4.301 19.078 6.258 1 93.81 95 LYS A C 1
ATOM 778 O O . LYS A 1 95 ? -4.148 19.391 7.441 1 93.81 95 LYS A O 1
ATOM 783 N N . HIS A 1 96 ? -3.654 18.125 5.707 1 95.44 96 HIS A N 1
ATOM 784 C CA . HIS A 1 96 ? -2.727 17.297 6.461 1 95.44 96 HIS A CA 1
ATOM 785 C C . HIS A 1 96 ? -1.279 17.625 6.105 1 95.44 96 HIS A C 1
ATOM 787 O O . HIS A 1 96 ? -0.479 16.719 5.859 1 95.44 96 HIS A O 1
ATOM 793 N N . HIS A 1 97 ? -0.969 18.922 6.133 1 94 97 HIS A N 1
ATOM 794 C CA . HIS A 1 97 ? 0.321 19.438 5.691 1 94 97 HIS A CA 1
ATOM 795 C C . HIS A 1 97 ? 1.425 19.094 6.684 1 94 97 HIS A C 1
ATOM 797 O O . HIS A 1 97 ? 2.604 19.344 6.418 1 94 97 HIS A O 1
ATOM 803 N N . GLY A 1 98 ? 1.093 18.562 7.797 1 93.38 98 GLY A N 1
ATOM 804 C CA . GLY A 1 98 ? 2.092 18.016 8.695 1 93.38 98 GLY A CA 1
ATOM 805 C C . GLY A 1 98 ? 2.586 16.641 8.273 1 93.38 98 GLY A C 1
ATOM 806 O O . GLY A 1 98 ? 3.656 16.203 8.695 1 93.38 98 GLY A O 1
ATOM 807 N N . ILE A 1 99 ? 1.814 15.961 7.449 1 93.44 99 ILE A N 1
ATOM 808 C CA . ILE A 1 99 ? 2.109 14.594 7.031 1 93.44 99 ILE A CA 1
ATOM 809 C C . ILE A 1 99 ? 2.588 14.594 5.582 1 93.44 99 ILE A C 1
ATOM 811 O O . ILE A 1 99 ? 3.521 13.867 5.23 1 93.44 99 ILE A O 1
ATOM 815 N N . PHE A 1 100 ? 1.975 15.43 4.848 1 95.75 100 PHE A N 1
ATOM 816 C CA . PHE A 1 100 ? 2.242 15.453 3.414 1 95.75 100 PHE A CA 1
ATOM 817 C C . PHE A 1 100 ? 2.811 16.797 2.994 1 95.75 100 PHE A C 1
ATOM 819 O O . PHE A 1 100 ? 2.424 17.844 3.535 1 95.75 100 PHE A O 1
ATOM 826 N N . TYR A 1 101 ? 3.74 16.766 2.111 1 94.94 101 TYR A N 1
ATOM 827 C CA . TYR A 1 101 ? 4.254 17.953 1.444 1 94.94 101 TYR A CA 1
ATOM 828 C C . TYR A 1 101 ? 3.822 17.984 -0.016 1 94.94 101 TYR A C 1
ATOM 830 O O . TYR A 1 101 ? 3.881 16.984 -0.714 1 94.94 101 TYR A O 1
ATOM 838 N N . LEU A 1 102 ? 3.328 19.172 -0.443 1 95.19 102 LEU A N 1
ATOM 839 C CA . LEU A 1 102 ? 2.85 19.328 -1.812 1 95.19 102 LEU A CA 1
ATOM 840 C C . LEU A 1 102 ? 3.688 20.344 -2.57 1 95.19 102 LEU A C 1
ATOM 842 O O . LEU A 1 102 ? 3.975 21.438 -2.049 1 95.19 102 LEU A O 1
ATOM 846 N N . THR A 1 103 ? 4.105 19.906 -3.699 1 94.12 103 THR A N 1
ATOM 847 C CA . THR A 1 103 ? 4.734 20.844 -4.617 1 94.12 103 THR A CA 1
ATOM 848 C C . THR A 1 103 ? 3.928 20.969 -5.906 1 94.12 103 THR A C 1
ATOM 850 O O . THR A 1 103 ? 3.26 20.016 -6.316 1 94.12 103 THR A O 1
ATOM 853 N N . ASN A 1 104 ? 4.012 22.172 -6.52 1 92 104 ASN A N 1
ATOM 854 C CA . ASN A 1 104 ? 3.285 22.406 -7.762 1 92 104 ASN A CA 1
ATOM 855 C C . ASN A 1 104 ? 4.227 22.812 -8.891 1 92 104 ASN A C 1
ATOM 857 O O . ASN A 1 104 ? 5.125 23.625 -8.688 1 92 104 ASN A O 1
ATOM 861 N N . LYS A 1 105 ? 4.195 22.062 -9.938 1 88.19 105 LYS A N 1
ATOM 862 C CA . LYS A 1 105 ? 4.812 22.438 -11.203 1 88.19 105 LYS A CA 1
ATOM 863 C C . LYS A 1 105 ? 3.762 22.594 -12.297 1 88.19 105 LYS A C 1
ATOM 865 O O . LYS A 1 105 ? 3.426 21.625 -12.984 1 88.19 105 LYS A O 1
ATOM 870 N N . GLY A 1 106 ? 3.258 23.766 -12.461 1 88.25 106 GLY A N 1
ATOM 871 C CA . GLY A 1 106 ? 2.123 23.984 -13.344 1 88.25 106 GLY A CA 1
ATOM 872 C C . GLY A 1 106 ? 0.849 23.328 -12.852 1 88.25 106 GLY A C 1
ATOM 873 O O . GLY A 1 106 ? 0.421 23.562 -11.719 1 88.25 106 GLY A O 1
A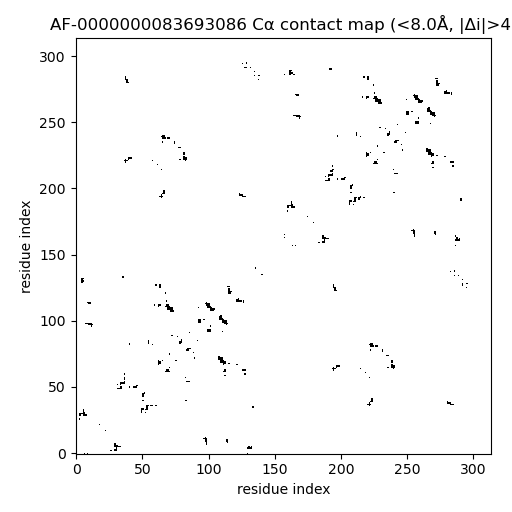TOM 874 N N . VAL A 1 107 ? 0.267 22.469 -13.688 1 83.19 107 VAL A N 1
ATOM 875 C CA . VAL A 1 107 ? -0.999 21.844 -13.336 1 83.19 107 VAL A CA 1
ATOM 876 C C . VAL A 1 107 ? -0.732 20.547 -12.57 1 83.19 107 VAL A C 1
ATOM 878 O O . VAL A 1 107 ? -1.645 19.969 -11.969 1 83.19 107 VAL A O 1
ATOM 881 N N . ARG A 1 108 ? 0.485 20.109 -12.492 1 88 108 ARG A N 1
ATOM 882 C CA . ARG A 1 108 ? 0.825 18.844 -11.859 1 88 108 ARG A CA 1
ATOM 883 C C . ARG A 1 108 ? 1.315 19.047 -10.438 1 88 108 ARG A C 1
ATOM 885 O O . ARG A 1 108 ? 2.195 19.875 -10.188 1 88 108 ARG A O 1
ATOM 892 N N . SER A 1 109 ? 0.615 18.484 -9.531 1 94.19 109 SER A N 1
ATOM 893 C CA . SER A 1 109 ? 1.059 18.5 -8.141 1 94.19 109 SER A CA 1
ATOM 894 C C . SER A 1 109 ? 1.737 17.188 -7.766 1 94.19 109 SER A C 1
ATOM 896 O O . SER A 1 109 ? 1.354 16.125 -8.25 1 94.19 109 SER A O 1
ATOM 898 N N . THR A 1 110 ? 2.834 17.312 -7.02 1 95.62 110 THR A N 1
ATOM 899 C CA . THR A 1 110 ? 3.498 16.141 -6.465 1 95.62 110 THR A CA 1
ATOM 900 C C . THR A 1 110 ? 3.363 16.109 -4.945 1 95.62 110 THR A C 1
ATOM 902 O O . THR A 1 110 ? 3.555 17.125 -4.277 1 95.62 110 THR A O 1
ATOM 905 N N . VAL A 1 111 ? 2.959 14.961 -4.449 1 96.31 111 VAL A N 1
ATOM 906 C CA . VAL A 1 111 ? 2.783 14.758 -3.014 1 96.31 111 VAL A CA 1
ATOM 907 C C . VAL A 1 111 ? 3.949 13.938 -2.461 1 96.31 111 VAL A C 1
ATOM 909 O O . VAL A 1 111 ? 4.312 12.906 -3.021 1 96.31 111 VAL A O 1
ATOM 912 N N . PHE A 1 112 ? 4.512 14.453 -1.279 1 94.44 112 PHE A N 1
ATOM 913 C CA . PHE A 1 112 ? 5.609 13.773 -0.598 1 94.44 112 PHE A CA 1
ATOM 914 C C . PHE A 1 112 ? 5.207 13.391 0.82 1 94.44 112 PHE A C 1
ATOM 916 O O . PHE A 1 112 ? 4.512 14.141 1.502 1 94.44 112 PHE A O 1
ATOM 923 N N . LEU A 1 113 ? 5.648 12.227 1.166 1 93.62 113 LEU A N 1
ATOM 924 C CA . LEU A 1 113 ? 5.566 11.891 2.584 1 93.62 113 LEU A CA 1
ATOM 925 C C . LEU A 1 113 ? 6.641 12.625 3.381 1 93.62 113 LEU A C 1
ATOM 927 O O . LEU A 1 113 ? 7.832 12.367 3.209 1 93.62 113 LEU A O 1
ATOM 931 N N . LYS A 1 114 ? 6.242 13.414 4.309 1 91.62 114 LYS A N 1
ATOM 932 C CA . LYS A 1 114 ? 7.191 14.305 4.973 1 91.62 114 LYS A CA 1
ATOM 933 C C . LYS A 1 114 ? 8.148 13.523 5.863 1 91.62 114 LYS A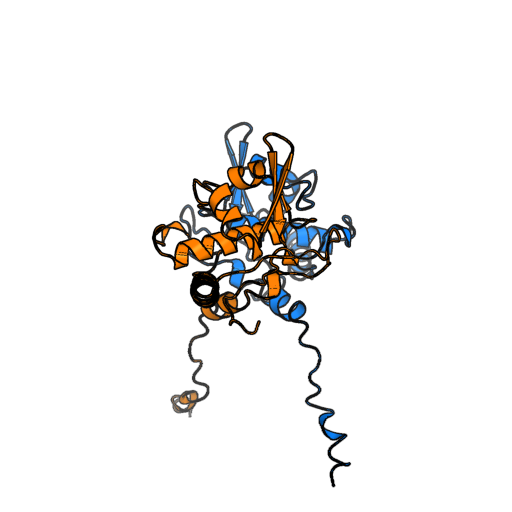 C 1
ATOM 935 O O . LYS A 1 114 ? 9.344 13.836 5.922 1 91.62 114 LYS A O 1
ATOM 940 N N . ASP A 1 115 ? 7.664 12.547 6.492 1 85.44 115 ASP A N 1
ATOM 941 C CA . ASP A 1 115 ? 8.477 11.852 7.484 1 85.44 115 ASP A CA 1
ATOM 942 C C . ASP A 1 115 ? 9.547 10.984 6.809 1 85.44 115 ASP A C 1
ATOM 944 O O . ASP A 1 115 ? 10.422 10.438 7.48 1 85.44 115 ASP A O 1
ATOM 948 N N . ALA A 1 116 ? 9.477 10.945 5.555 1 87.75 116 ALA A N 1
ATOM 949 C CA . ALA A 1 116 ? 10.461 10.156 4.816 1 87.75 116 ALA A CA 1
ATOM 950 C C . ALA A 1 116 ? 11.641 11.023 4.383 1 87.75 116 ALA A C 1
ATOM 952 O O . ALA A 1 116 ? 12.578 10.531 3.75 1 87.75 116 ALA A O 1
ATOM 953 N N . TYR A 1 117 ? 11.578 12.281 4.789 1 87.5 117 TYR A N 1
ATOM 954 C CA . TYR A 1 117 ? 12.609 13.188 4.312 1 87.5 117 TYR A CA 1
ATOM 955 C C . TYR A 1 117 ? 13.188 14.008 5.461 1 87.5 117 TYR A C 1
ATOM 957 O O . TYR A 1 117 ? 12.477 14.359 6.402 1 87.5 117 TYR A O 1
ATOM 965 N N . VAL A 1 118 ? 14.414 14.242 5.387 1 85.5 118 VAL A N 1
ATOM 966 C CA . VAL A 1 118 ? 15.078 15.32 6.109 1 85.5 118 VAL A CA 1
ATOM 967 C C . VAL A 1 118 ? 15.578 16.375 5.121 1 85.5 118 VAL A C 1
ATOM 969 O O . VAL A 1 118 ? 16.516 16.125 4.367 1 85.5 118 VAL A O 1
ATOM 972 N N . GLY A 1 119 ? 14.828 17.5 5.164 1 82.38 119 GLY A N 1
ATOM 973 C CA . GLY A 1 119 ? 15.047 18.406 4.055 1 82.38 119 GLY A CA 1
ATOM 974 C C . GLY A 1 119 ? 14.703 17.812 2.707 1 82.38 119 GLY A C 1
ATOM 975 O O . GLY A 1 119 ? 13.594 17.312 2.51 1 82.38 119 GLY A O 1
ATOM 976 N N . SER A 1 120 ? 15.664 17.781 1.801 1 83.31 120 SER A N 1
ATOM 977 C CA . SER A 1 120 ? 15.422 17.234 0.469 1 83.31 120 SER A CA 1
ATOM 978 C C . SER A 1 120 ? 15.938 15.812 0.35 1 83.31 120 SER A C 1
ATOM 980 O O . SER A 1 120 ? 15.828 15.188 -0.708 1 83.31 120 SER A O 1
ATOM 982 N N . ASN A 1 121 ? 16.375 15.32 1.477 1 86.44 121 ASN A N 1
ATOM 983 C CA . ASN A 1 121 ? 17.016 14.008 1.421 1 86.44 121 ASN A CA 1
ATOM 984 C C . ASN A 1 121 ? 16.078 12.906 1.915 1 86.44 121 ASN A C 1
ATOM 986 O O . ASN A 1 121 ? 15.508 13.008 3.004 1 86.44 121 ASN A O 1
ATOM 990 N N . LEU A 1 122 ? 15.953 12.008 1.081 1 84.06 122 LEU A N 1
ATOM 991 C CA . LEU A 1 122 ? 15.172 10.828 1.455 1 84.06 122 LEU A CA 1
ATOM 992 C C . LEU A 1 122 ? 15.891 10.031 2.537 1 84.06 122 LEU A C 1
ATOM 994 O O . LEU A 1 122 ? 17.094 9.805 2.449 1 84.06 122 LEU A O 1
ATOM 998 N N . ILE A 1 123 ? 15.07 9.766 3.623 1 78.19 123 ILE A N 1
ATOM 999 C CA . ILE A 1 123 ? 15.688 8.984 4.684 1 78.19 123 ILE A CA 1
ATOM 1000 C C . ILE A 1 123 ? 15.211 7.535 4.609 1 78.19 123 ILE A C 1
ATOM 1002 O O . ILE A 1 123 ? 14.078 7.27 4.184 1 78.19 123 ILE A O 1
ATOM 1006 N N . ASP A 1 124 ? 16.078 6.586 4.434 1 60.09 124 ASP A N 1
ATOM 1007 C CA . ASP A 1 124 ? 15.734 5.172 4.305 1 60.09 124 ASP A CA 1
ATOM 1008 C C . ASP A 1 124 ? 15.07 4.652 5.578 1 60.09 124 ASP A C 1
ATOM 1010 O O . ASP A 1 124 ? 15.758 4.301 6.539 1 60.09 124 ASP A O 1
ATOM 1014 N N . LYS A 1 125 ? 14.016 5.52 6.121 1 54.03 125 LYS A N 1
ATOM 1015 C CA . LYS A 1 125 ? 13.328 4.875 7.234 1 54.03 125 LYS A CA 1
ATOM 1016 C C . LYS A 1 125 ? 12.078 4.133 6.754 1 54.03 125 LYS A C 1
ATOM 1018 O O . LYS A 1 125 ? 11.43 4.551 5.797 1 54.03 125 LYS A O 1
ATOM 1023 N N . CYS A 1 126 ? 11.906 2.908 6.957 1 46.69 126 CYS A N 1
ATOM 1024 C CA . CYS A 1 126 ? 10.688 2.197 6.602 1 46.69 126 CYS A CA 1
ATOM 1025 C C . CYS A 1 126 ? 9.492 2.74 7.379 1 46.69 126 CYS A C 1
ATOM 1027 O O . CYS A 1 126 ? 9.445 2.629 8.609 1 46.69 126 CYS A O 1
ATOM 1029 N N . PRO A 1 127 ? 8.836 3.828 7.02 1 41.78 127 PRO A N 1
ATOM 1030 C CA . PRO A 1 127 ? 7.672 4.367 7.734 1 41.78 127 PRO A CA 1
ATOM 1031 C C . PRO A 1 127 ? 6.766 3.275 8.297 1 41.78 127 PRO A C 1
ATOM 1033 O O . PRO A 1 127 ? 6.027 3.516 9.258 1 41.78 127 PRO A O 1
ATOM 1036 N N . LEU A 1 128 ? 6.508 2.357 7.555 1 39.66 128 LEU A N 1
ATOM 1037 C CA . LEU A 1 128 ? 5.441 1.419 7.875 1 39.66 128 LEU A CA 1
ATOM 1038 C C . LEU A 1 128 ? 5.598 0.881 9.297 1 39.66 128 LEU A C 1
ATOM 1040 O O . LEU A 1 128 ? 4.68 0.248 9.828 1 39.66 128 LEU A O 1
ATOM 1044 N N . LEU A 1 129 ? 6.738 0.847 9.945 1 36.91 129 LEU A N 1
ATOM 1045 C CA . LEU A 1 129 ? 6.789 0.241 11.273 1 36.91 129 LEU A CA 1
ATOM 1046 C C . LEU A 1 129 ? 5.805 0.921 12.219 1 36.91 129 LEU A C 1
ATOM 1048 O O . LEU A 1 129 ? 5.555 0.429 13.32 1 36.91 129 LEU A O 1
ATOM 1052 N N . GLN A 1 130 ? 5.418 2.121 12.047 1 37 130 GLN A N 1
ATOM 1053 C CA . GLN A 1 130 ? 4.617 2.783 13.07 1 37 130 GLN A CA 1
ATOM 1054 C C . GLN A 1 130 ? 3.188 2.254 13.078 1 37 130 GLN A C 1
ATOM 1056 O O . GLN A 1 130 ? 2.445 2.475 14.039 1 37 130 GLN A O 1
ATOM 1061 N N . PHE A 1 131 ? 2.594 2.129 12.094 1 33.47 131 PHE A N 1
ATOM 1062 C CA . PHE A 1 131 ? 1.22 1.709 12.344 1 33.47 131 PHE A CA 1
ATOM 1063 C C . PHE A 1 131 ? 1.176 0.276 12.859 1 33.47 131 PHE A C 1
ATOM 1065 O O . PHE A 1 131 ? 1.33 -0.673 12.086 1 33.47 131 PHE A O 1
ATOM 1072 N N . ASN A 1 132 ? 1.866 -0.085 13.844 1 33.62 132 ASN A N 1
ATOM 1073 C CA . ASN A 1 132 ? 1.902 -1.238 14.742 1 33.62 132 ASN A CA 1
ATOM 1074 C C . ASN A 1 132 ? 0.536 -1.91 14.844 1 33.62 132 ASN A C 1
ATOM 1076 O O . ASN A 1 132 ? 0.444 -3.139 14.867 1 33.62 132 ASN A O 1
ATOM 1080 N N . ASP A 1 133 ? -0.463 -1.212 15.422 1 33.22 133 ASP A N 1
ATOM 1081 C CA . ASP A 1 133 ? -1.694 -1.795 15.945 1 33.22 133 ASP A CA 1
ATOM 1082 C C . ASP A 1 133 ? -2.436 -2.576 14.867 1 33.22 133 ASP A C 1
ATOM 1084 O O . ASP A 1 133 ? -3.26 -3.441 15.172 1 33.22 133 ASP A O 1
ATOM 1088 N N . LYS A 1 134 ? -2.543 -2.064 13.797 1 33.66 134 LYS A N 1
ATOM 1089 C CA . LYS A 1 134 ? -3.449 -2.764 12.891 1 33.66 134 LYS A CA 1
ATOM 1090 C C . LYS A 1 134 ? -2.967 -4.184 12.609 1 33.66 134 LYS A C 1
ATOM 1092 O O . LYS A 1 134 ? -3.742 -5.035 12.172 1 33.66 134 LYS A O 1
ATOM 1097 N N . PHE A 1 135 ? -1.689 -4.465 12.75 1 33.38 135 PHE A N 1
ATOM 1098 C CA . PHE A 1 135 ? -1.181 -5.832 12.695 1 33.38 135 PHE A CA 1
ATOM 1099 C C . PHE A 1 135 ? -1.802 -6.688 13.789 1 33.38 135 PHE A C 1
ATOM 1101 O O . PHE A 1 135 ? -2.131 -7.852 13.562 1 33.38 135 PHE A O 1
ATOM 1108 N N . VAL A 1 136 ? -1.871 -6.152 14.945 1 34.34 136 VAL A N 1
ATOM 1109 C CA . VAL A 1 136 ? -2.465 -6.859 16.078 1 34.34 136 VAL A CA 1
ATOM 1110 C C . VAL A 1 136 ? -3.945 -7.113 15.805 1 34.34 136 VAL A C 1
ATOM 1112 O O . VAL A 1 136 ? -4.465 -8.188 16.125 1 34.34 136 VAL A O 1
ATOM 1115 N N . ALA A 1 137 ? -4.703 -6.109 15.57 1 32.03 137 ALA A N 1
ATOM 1116 C CA . ALA A 1 137 ? -6.145 -6.328 15.461 1 32.03 137 ALA A CA 1
ATOM 1117 C C . ALA A 1 137 ? -6.461 -7.305 14.328 1 32.03 137 ALA A C 1
ATOM 1119 O O . ALA A 1 137 ? -7.414 -8.086 14.43 1 32.03 137 ALA A O 1
ATOM 1120 N N . LEU A 1 138 ? -5.805 -7.219 13.273 1 30.17 138 LEU A N 1
ATOM 1121 C CA . LEU A 1 138 ? -6.109 -8.133 12.18 1 30.17 138 LEU A CA 1
ATOM 1122 C C . LEU A 1 138 ? -5.602 -9.531 12.477 1 30.17 138 LEU A C 1
ATOM 1124 O O . LEU A 1 138 ? -6.148 -10.516 11.984 1 30.17 138 LEU A O 1
ATOM 1128 N N . CYS A 1 139 ? -4.48 -9.656 13.227 1 31.36 139 CYS A N 1
ATOM 1129 C CA . CYS A 1 139 ? -4.277 -10.992 13.797 1 31.36 139 CYS A CA 1
ATOM 1130 C C . CYS A 1 139 ? -5.426 -11.367 14.727 1 31.36 139 CYS A C 1
ATOM 1132 O O . CYS A 1 139 ? -5.699 -10.656 15.695 1 31.36 139 CYS A O 1
ATOM 1134 N N . GLY A 1 140 ? -6.531 -11.406 14.422 1 29.36 140 GLY A N 1
ATOM 1135 C CA . GLY A 1 140 ? -7.465 -12.078 15.32 1 29.36 140 GLY A CA 1
ATOM 1136 C C . GLY A 1 140 ? -6.781 -12.953 16.344 1 29.36 140 GLY A C 1
ATOM 1137 O O . GLY A 1 140 ? -6.973 -14.172 16.359 1 29.36 140 GLY A O 1
ATOM 1138 N N . ARG A 1 141 ? -5.617 -12.906 16.703 1 29.73 141 ARG A N 1
ATOM 1139 C CA . ARG A 1 141 ? -5.5 -13.617 17.969 1 29.73 141 ARG A CA 1
ATOM 1140 C C . ARG A 1 141 ? -6.633 -13.234 18.906 1 29.73 141 ARG A C 1
ATOM 1142 O O . ARG A 1 141 ? -6.793 -12.062 19.25 1 29.73 141 ARG A O 1
ATOM 1149 N N . GLY A 1 142 ? -7.828 -13.969 18.922 1 28.17 142 GLY A N 1
ATOM 1150 C CA . GLY A 1 142 ? -8.602 -14.25 20.125 1 28.17 142 GLY A CA 1
ATOM 1151 C C . GLY A 1 142 ? -7.793 -14.133 21.391 1 28.17 142 GLY A C 1
ATOM 1152 O O . GLY A 1 142 ? -6.559 -14.156 21.359 1 28.17 142 GLY A O 1
ATOM 1153 N N . ASN A 1 143 ? -8.406 -13.969 22.516 1 27.97 143 ASN A N 1
ATOM 1154 C CA . ASN A 1 143 ? -8.297 -14.438 23.891 1 27.97 143 ASN A CA 1
ATOM 1155 C C . ASN A 1 143 ? -7.809 -15.883 23.953 1 27.97 143 ASN A C 1
ATOM 1157 O O . ASN A 1 143 ? -8.57 -16.812 23.672 1 27.97 143 ASN A O 1
ATOM 1161 N N . VAL A 1 144 ? -6.785 -16.422 23.672 1 26.92 144 VAL A N 1
ATOM 1162 C CA . VAL A 1 144 ? -6.293 -17.375 24.641 1 26.92 144 VAL A CA 1
ATOM 1163 C C . VAL A 1 144 ? -6.523 -16.844 26.062 1 26.92 144 VAL A C 1
ATOM 1165 O O . VAL A 1 144 ? -6.043 -15.758 26.406 1 26.92 144 VAL A O 1
ATOM 1168 N N . ASP A 1 145 ? -7.574 -17.156 26.672 1 26.89 145 ASP A N 1
ATOM 1169 C CA . ASP A 1 145 ? -7.82 -17.484 28.062 1 26.89 145 ASP A CA 1
ATOM 1170 C C . ASP A 1 145 ? -6.582 -18.109 28.703 1 26.89 145 ASP A C 1
ATOM 1172 O O . ASP A 1 145 ? -6.258 -19.266 28.438 1 26.89 145 ASP A O 1
ATOM 1176 N N . LEU A 1 146 ? -5.418 -17.625 28.891 1 26.31 146 LEU A N 1
ATOM 1177 C CA . LEU A 1 146 ? -4.754 -17.922 30.156 1 26.31 146 LEU A CA 1
ATOM 1178 C C . LEU A 1 146 ? -5.777 -18.188 31.266 1 26.31 146 LEU A C 1
ATOM 1180 O O . LEU A 1 146 ? -5.438 -18.75 32.312 1 26.31 146 LEU A O 1
ATOM 1184 N N . CYS A 1 147 ? -6.797 -17.438 31.312 1 23.92 147 CYS A N 1
ATOM 1185 C CA . CYS A 1 147 ? -7.5 -17.781 32.531 1 23.92 147 CYS A CA 1
ATOM 1186 C C . CYS A 1 147 ? -8.109 -19.172 32.469 1 23.92 147 CYS A C 1
ATOM 1188 O O . CYS A 1 147 ? -8.062 -19.922 33.438 1 23.92 147 CYS A O 1
ATOM 1190 N N . ASP A 1 148 ? -9.023 -19.469 31.484 1 24.83 148 ASP A N 1
ATOM 1191 C CA . ASP A 1 148 ? -9.891 -20.531 31.969 1 24.83 148 ASP A CA 1
ATOM 1192 C C . ASP A 1 148 ? -9.344 -21.906 31.594 1 24.83 148 ASP A C 1
ATOM 1194 O O . ASP A 1 148 ? -9.875 -22.578 30.703 1 24.83 148 ASP A O 1
ATOM 1198 N N . SER A 1 149 ? -8.086 -22.078 30.953 1 24.39 149 SER A N 1
ATOM 1199 C CA . SER A 1 149 ? -7.566 -23.422 31.172 1 24.39 149 SER A CA 1
ATOM 1200 C C . SER A 1 149 ? -7.82 -23.875 32.625 1 24.39 149 SER A C 1
ATOM 1202 O O . SER A 1 149 ? -7.289 -24.891 33.062 1 24.39 149 SER A O 1
ATOM 1204 N N . LYS A 1 150 ? -8.352 -23.125 33.531 1 26.28 150 LYS A N 1
ATOM 1205 C CA . LYS A 1 150 ? -8.719 -23.875 34.719 1 26.28 150 LYS A CA 1
ATOM 1206 C C . LYS A 1 150 ? -9.711 -24.984 34.375 1 26.28 150 LYS A C 1
ATOM 1208 O O . LYS A 1 150 ? -10.047 -25.797 35.25 1 26.28 150 LYS A O 1
ATOM 1213 N N . SER A 1 151 ? -10.477 -24.781 33.438 1 23.7 151 SER A N 1
ATOM 1214 C CA . SER A 1 151 ? -11.547 -25.734 33.688 1 23.7 151 SER A CA 1
ATOM 1215 C C . SER A 1 151 ? -11.18 -27.125 33.219 1 23.7 151 SER A C 1
ATOM 1217 O O . SER A 1 151 ? -11.445 -28.125 33.906 1 23.7 151 SER A O 1
ATOM 1219 N N . SER A 1 152 ? -11.023 -27.547 31.969 1 24.42 152 SER A N 1
ATOM 1220 C CA . SER A 1 152 ? -11.391 -28.953 31.891 1 24.42 152 SER A CA 1
ATOM 1221 C C . SER A 1 152 ? -10.203 -29.859 32.219 1 24.42 152 SER A C 1
ATOM 1223 O O . SER A 1 152 ? -9.438 -30.234 31.312 1 24.42 152 SER A O 1
ATOM 1225 N N . LEU A 1 153 ? -9.156 -29.5 33.094 1 23.95 153 LEU A N 1
ATOM 1226 C CA . LEU A 1 153 ? -8.414 -30.594 33.688 1 23.95 153 LEU A CA 1
ATOM 1227 C C . LEU A 1 153 ? -9.352 -31.703 34.125 1 23.95 153 LEU A C 1
ATOM 1229 O O . LEU A 1 153 ? -8.898 -32.781 34.562 1 23.95 153 LEU A O 1
ATOM 1233 N N . GLN A 1 154 ? -10.555 -31.562 34.531 1 21.69 154 GLN A N 1
ATOM 1234 C CA . GLN A 1 154 ? -11.086 -32.688 35.312 1 21.69 154 GLN A CA 1
ATOM 1235 C C . GLN A 1 154 ? -11.141 -33.938 34.469 1 21.69 154 GLN A C 1
ATOM 1237 O O . GLN A 1 154 ? -11.117 -35.062 35 1 21.69 154 GLN A O 1
ATOM 1242 N N . ALA A 1 155 ? -11.547 -33.938 33.25 1 25.06 155 ALA A N 1
ATOM 1243 C CA . ALA A 1 155 ? -12.109 -35.281 33.125 1 25.06 155 ALA A CA 1
ATOM 1244 C C . ALA A 1 155 ? -11.008 -36.344 33 1 25.06 155 ALA A C 1
ATOM 1246 O O . ALA A 1 155 ? -11.266 -37.531 33.125 1 25.06 155 ALA A O 1
ATOM 1247 N N . VAL A 1 156 ? -9.781 -35.969 32.406 1 21.34 156 VAL A N 1
ATOM 1248 C CA . VAL A 1 156 ? -9.148 -37.281 32.219 1 21.34 156 VAL A CA 1
ATOM 1249 C C . VAL A 1 156 ? -8.461 -37.688 33.531 1 21.34 156 VAL A C 1
ATOM 1251 O O . VAL A 1 156 ? -7.859 -38.781 33.625 1 21.34 156 VAL A O 1
ATOM 1254 N N . VAL A 1 157 ? -8.906 -37.156 34.656 1 18.38 157 VAL A N 1
ATOM 1255 C CA . VAL A 1 157 ? -8.711 -38.062 35.75 1 18.38 157 VAL A CA 1
ATOM 1256 C C . VAL A 1 157 ? -9.852 -39.094 35.812 1 18.38 157 VAL A C 1
ATOM 1258 O O . VAL A 1 157 ? -11.023 -38.719 35.688 1 18.38 157 VAL A O 1
ATOM 1261 N N . ASN B 1 1 ? 0.39 -19.625 8.469 1 41 1 ASN B N 1
ATOM 1262 C CA . ASN B 1 1 ? 0.873 -20.016 7.148 1 41 1 ASN B CA 1
ATOM 1263 C C . ASN B 1 1 ? 1.901 -21.141 7.242 1 41 1 ASN B C 1
ATOM 1265 O O . ASN B 1 1 ? 2.949 -20.984 7.867 1 41 1 ASN B O 1
ATOM 1269 N N . TYR B 1 2 ? 1.552 -22.391 6.902 1 49.62 2 TYR B N 1
ATOM 1270 C CA . TYR B 1 2 ? 2.387 -23.578 7.07 1 49.62 2 TYR B CA 1
ATOM 1271 C C . TYR B 1 2 ? 3.725 -23.406 6.359 1 49.62 2 TYR B C 1
ATOM 1273 O O . TYR B 1 2 ? 4.727 -24.016 6.754 1 49.62 2 TYR B O 1
ATOM 1281 N N . ALA B 1 3 ? 3.762 -22.547 5.316 1 60.56 3 ALA B N 1
ATOM 1282 C CA . ALA B 1 3 ? 4.973 -22.453 4.504 1 60.56 3 ALA B CA 1
ATOM 1283 C C . ALA B 1 3 ? 5.934 -21.406 5.086 1 60.56 3 ALA B C 1
ATOM 1285 O O . ALA B 1 3 ? 7.051 -21.25 4.594 1 60.56 3 ALA B O 1
ATOM 1286 N N . GLY B 1 4 ? 5.637 -20.781 6.23 1 62.06 4 GLY B N 1
ATOM 1287 C CA . GLY B 1 4 ? 6.547 -19.844 6.867 1 62.06 4 GLY B CA 1
ATOM 1288 C C . GLY B 1 4 ? 6.078 -18.406 6.773 1 62.06 4 GLY B C 1
ATOM 1289 O O . GLY B 1 4 ? 5.09 -18.109 6.098 1 62.06 4 GLY B O 1
ATOM 1290 N N . PRO B 1 5 ? 6.777 -17.578 7.387 1 67.06 5 PRO B N 1
ATOM 1291 C CA . PRO B 1 5 ? 6.34 -16.172 7.5 1 67.06 5 PRO B CA 1
ATOM 1292 C C . PRO B 1 5 ? 6.43 -15.422 6.176 1 67.06 5 PRO B C 1
ATOM 1294 O O . PRO B 1 5 ? 5.77 -14.398 6 1 67.06 5 PRO B O 1
ATOM 1297 N N . PHE B 1 6 ? 7.148 -16.016 5.207 1 77.5 6 PHE B N 1
ATOM 1298 C CA . PHE B 1 6 ? 7.363 -15.305 3.951 1 77.5 6 PHE B CA 1
ATOM 1299 C C . PHE B 1 6 ? 6.465 -15.859 2.855 1 77.5 6 PHE B C 1
ATOM 1301 O O . PHE B 1 6 ? 6.508 -15.398 1.714 1 77.5 6 PHE B O 1
ATOM 1308 N N . ALA B 1 7 ? 5.707 -16.797 3.27 1 85.38 7 ALA B N 1
ATOM 1309 C CA . ALA B 1 7 ? 4.902 -17.469 2.26 1 85.38 7 ALA B CA 1
ATOM 1310 C C . ALA B 1 7 ? 3.648 -16.672 1.922 1 85.38 7 ALA B C 1
ATOM 1312 O O . ALA B 1 7 ? 3.059 -16.031 2.799 1 85.38 7 ALA B O 1
ATOM 1313 N N . PHE B 1 8 ? 3.32 -16.75 0.604 1 87.5 8 PHE B N 1
ATOM 1314 C CA . PHE B 1 8 ? 2.068 -16.141 0.151 1 87.5 8 PHE B CA 1
ATOM 1315 C C . PHE B 1 8 ? 0.944 -17.172 0.163 1 87.5 8 PHE B C 1
ATOM 1317 O O . PHE B 1 8 ? 1.182 -18.359 -0.056 1 87.5 8 PHE B O 1
ATOM 1324 N N . LYS B 1 9 ? -0.252 -16.703 0.557 1 85.56 9 LYS B N 1
ATOM 1325 C CA . LYS B 1 9 ? -1.412 -17.562 0.312 1 85.56 9 LYS B CA 1
ATOM 1326 C C . LYS B 1 9 ? -1.605 -17.797 -1.182 1 85.56 9 LYS B C 1
ATOM 1328 O O . LYS B 1 9 ? -1.499 -16.875 -1.989 1 85.56 9 LYS B O 1
ATOM 1333 N N . VAL B 1 10 ? -1.855 -19.094 -1.481 1 88.81 10 VAL B N 1
ATOM 1334 C CA . VAL B 1 10 ? -1.897 -19.453 -2.895 1 88.81 10 VAL B CA 1
ATOM 1335 C C . VAL B 1 10 ? -3.152 -20.281 -3.182 1 88.81 10 VAL B C 1
ATOM 1337 O O . VAL B 1 10 ? -3.539 -21.141 -2.379 1 88.81 10 VAL B O 1
ATOM 1340 N N . ASN B 1 11 ? -3.807 -19.906 -4.277 1 88.56 11 ASN B N 1
ATOM 1341 C CA . ASN B 1 11 ? -4.934 -20.672 -4.812 1 88.56 11 ASN B CA 1
ATOM 1342 C C . ASN B 1 11 ? -4.75 -20.969 -6.297 1 88.56 11 ASN B C 1
ATOM 1344 O O . ASN B 1 11 ? -5.039 -20.125 -7.148 1 88.56 11 ASN B O 1
ATOM 1348 N N . PHE B 1 12 ? -4.402 -22.234 -6.551 1 90.62 12 PHE B N 1
ATOM 1349 C CA . PHE B 1 12 ? -4.195 -22.594 -7.945 1 90.62 12 PHE B CA 1
ATOM 1350 C C . PHE B 1 12 ? -5.52 -22.906 -8.625 1 90.62 12 PHE B C 1
ATOM 1352 O O . PHE B 1 12 ? -6.484 -23.297 -7.969 1 90.62 12 PHE B O 1
ATOM 1359 N N . PRO B 1 13 ? -5.516 -22.625 -9.961 1 84.19 13 PRO B N 1
ATOM 1360 C CA . PRO B 1 13 ? -6.758 -22.938 -10.664 1 84.19 13 PRO B CA 1
ATOM 1361 C C . PRO B 1 13 ? -7.148 -24.406 -10.523 1 84.19 13 PRO B C 1
ATOM 1363 O O . PRO B 1 13 ? -6.285 -25.266 -10.328 1 84.19 13 PRO B O 1
ATOM 1366 N N . ALA B 1 14 ? -8.461 -24.625 -10.703 1 82.81 14 ALA B N 1
ATOM 1367 C CA . ALA B 1 14 ? -8.953 -26 -10.68 1 82.81 14 ALA B CA 1
ATOM 1368 C C . ALA B 1 14 ? -8.32 -26.844 -11.789 1 82.81 14 ALA B C 1
ATOM 1370 O O . ALA B 1 14 ? -8.164 -26.359 -12.914 1 82.81 14 ALA B O 1
ATOM 1371 N N . GLY B 1 15 ? -7.887 -27.984 -11.539 1 87 15 GLY B N 1
ATOM 1372 C CA . GLY B 1 15 ? -7.328 -28.875 -12.547 1 87 15 GLY B CA 1
ATOM 1373 C C . GLY B 1 15 ? -5.82 -28.75 -12.688 1 87 15 GLY B C 1
ATOM 1374 O O . GLY B 1 15 ? -5.203 -29.469 -13.469 1 87 15 GLY B O 1
ATOM 1375 N N . PHE B 1 16 ? -5.344 -27.672 -12.07 1 87.75 16 PHE B N 1
ATOM 1376 C CA . PHE B 1 16 ? -3.896 -27.484 -12.117 1 87.75 16 PHE B CA 1
ATOM 1377 C C . PHE B 1 16 ? -3.182 -28.688 -11.508 1 87.75 16 PHE B C 1
ATOM 1379 O O . PHE B 1 16 ? -3.393 -29.016 -10.336 1 87.75 16 PHE B O 1
ATOM 1386 N N . ARG B 1 17 ? -2.291 -29.406 -12.312 1 89.62 17 ARG B N 1
ATOM 1387 C CA . ARG B 1 17 ? -1.521 -30.562 -11.891 1 89.62 17 ARG B CA 1
ATOM 1388 C C . ARG B 1 17 ? -0.026 -30.328 -12.086 1 89.62 17 ARG B C 1
ATOM 1390 O O . ARG B 1 17 ? 0.538 -30.719 -13.117 1 89.62 17 ARG B O 1
ATOM 1397 N N . PRO B 1 18 ? 0.539 -29.812 -11.062 1 88.62 18 PRO B N 1
ATOM 1398 C CA . PRO B 1 18 ? 1.961 -29.5 -11.211 1 88.62 18 PRO B CA 1
ATOM 1399 C C . PRO B 1 18 ? 2.855 -30.719 -11.094 1 88.62 18 PRO B C 1
ATOM 1401 O O . PRO B 1 18 ? 2.506 -31.688 -10.398 1 88.62 18 PRO B O 1
ATOM 1404 N N . ASN B 1 19 ? 3.912 -30.609 -11.844 1 92.56 19 ASN B N 1
ATOM 1405 C CA . ASN B 1 19 ? 4.891 -31.688 -11.672 1 92.56 19 ASN B CA 1
ATOM 1406 C C . ASN B 1 19 ? 5.73 -31.469 -10.414 1 92.56 19 ASN B C 1
ATOM 1408 O O . ASN B 1 19 ? 5.637 -30.438 -9.766 1 92.56 19 ASN B O 1
ATOM 1412 N N . VAL B 1 20 ? 6.504 -32.531 -10.164 1 92.69 20 VAL B N 1
ATOM 1413 C CA . VAL B 1 20 ? 7.277 -32.562 -8.93 1 92.69 20 VAL B CA 1
ATOM 1414 C C . VAL B 1 20 ? 8.297 -31.406 -8.938 1 92.69 20 VAL B C 1
ATOM 1416 O O . VAL B 1 20 ? 8.531 -30.766 -7.91 1 92.69 20 VAL B O 1
ATOM 1419 N N . ASN B 1 21 ? 8.898 -31.141 -10.094 1 92.94 21 ASN B N 1
ATOM 1420 C CA . ASN B 1 21 ? 9.898 -30.078 -10.203 1 92.94 21 ASN B CA 1
ATOM 1421 C C . ASN B 1 21 ? 9.297 -28.703 -9.891 1 92.94 21 ASN B C 1
ATOM 1423 O O . ASN B 1 21 ? 9.906 -27.906 -9.18 1 92.94 21 ASN B O 1
ATOM 1427 N N . PHE B 1 22 ? 8.156 -28.5 -10.438 1 91.19 22 PHE B N 1
ATOM 1428 C CA . PHE B 1 22 ? 7.465 -27.25 -10.156 1 91.19 22 PHE B CA 1
ATOM 1429 C C . PHE B 1 22 ? 7.184 -27.094 -8.664 1 91.19 22 PHE B C 1
ATOM 1431 O O . PHE B 1 22 ? 7.434 -26.047 -8.078 1 91.19 22 PHE B O 1
ATOM 1438 N N . LEU B 1 23 ? 6.672 -28.141 -8.07 1 92 23 LEU B N 1
ATOM 1439 C CA . LEU B 1 23 ? 6.301 -28.094 -6.664 1 92 23 LEU B CA 1
ATOM 1440 C C . LEU B 1 23 ? 7.512 -27.812 -5.785 1 92 23 LEU B C 1
ATOM 1442 O O . LEU B 1 23 ? 7.422 -27.047 -4.82 1 92 23 LEU B O 1
ATOM 1446 N N . GLU B 1 24 ? 8.617 -28.328 -6.164 1 93.31 24 GLU B N 1
ATOM 1447 C CA . GLU B 1 24 ? 9.836 -28.125 -5.398 1 93.31 24 GLU B CA 1
ATOM 1448 C C . GLU B 1 24 ? 10.32 -26.688 -5.508 1 93.31 24 GLU B C 1
ATOM 1450 O O . GLU B 1 24 ? 10.672 -26.062 -4.504 1 93.31 24 GLU B O 1
ATOM 1455 N N . GLN B 1 25 ? 10.336 -26.234 -6.75 1 94.19 25 GLN B N 1
ATOM 1456 C CA . GLN B 1 25 ? 10.742 -24.844 -6.977 1 94.19 25 GLN B CA 1
ATOM 1457 C C . GLN B 1 25 ? 9.789 -23.875 -6.293 1 94.19 25 GLN B C 1
ATOM 1459 O O . GLN B 1 25 ? 10.227 -22.875 -5.723 1 94.19 25 GLN B O 1
ATOM 1464 N N . PHE B 1 26 ? 8.539 -24.281 -6.312 1 92.94 26 PHE B N 1
ATOM 1465 C CA . PHE B 1 26 ? 7.508 -23.438 -5.70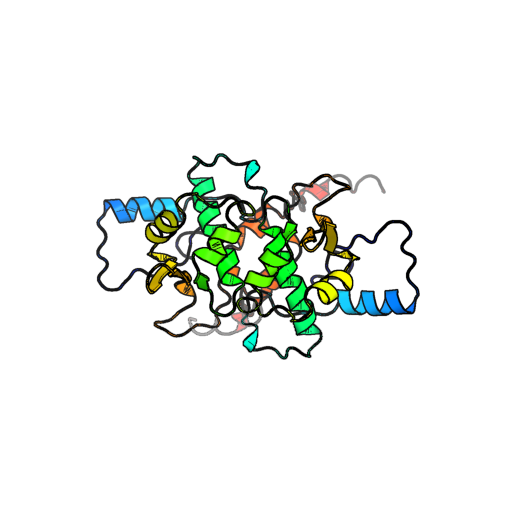7 1 92.94 26 PHE B CA 1
ATOM 1466 C C . PHE B 1 26 ? 7.668 -23.391 -4.191 1 92.94 26 PHE B C 1
ATOM 1468 O O . PHE B 1 26 ? 7.574 -22.328 -3.584 1 92.94 26 PHE B O 1
ATOM 1475 N N . GLU B 1 27 ? 7.906 -24.469 -3.65 1 91.88 27 GLU B N 1
ATOM 1476 C CA . GLU B 1 27 ? 8.117 -24.531 -2.207 1 91.88 27 GLU B CA 1
ATOM 1477 C C . GLU B 1 27 ? 9.344 -23.75 -1.785 1 91.88 27 GLU B C 1
ATOM 1479 O O . GLU B 1 27 ? 9.32 -23.047 -0.773 1 91.88 27 GLU B O 1
ATOM 1484 N N . ARG B 1 28 ? 10.359 -23.828 -2.539 1 93.62 28 ARG B N 1
ATOM 1485 C CA . ARG B 1 28 ? 11.57 -23.062 -2.252 1 93.62 28 ARG B CA 1
ATOM 1486 C C . ARG B 1 28 ? 11.305 -21.562 -2.34 1 93.62 28 ARG B C 1
ATOM 1488 O O . ARG B 1 28 ? 11.766 -20.797 -1.495 1 93.62 28 ARG B O 1
ATOM 1495 N N . TRP B 1 29 ? 10.539 -21.234 -3.311 1 93.88 29 TRP B N 1
ATOM 1496 C CA . TRP B 1 29 ? 10.195 -19.828 -3.496 1 93.88 29 TRP B CA 1
ATOM 1497 C C . TRP B 1 29 ? 9.352 -19.312 -2.336 1 93.88 29 TRP B C 1
ATOM 1499 O O . TRP B 1 29 ? 9.57 -18.203 -1.846 1 93.88 29 TRP B O 1
ATOM 1509 N N . GLN B 1 30 ? 8.453 -20.141 -1.865 1 90.94 30 GLN B N 1
ATOM 1510 C CA . GLN B 1 30 ? 7.582 -19.766 -0.753 1 90.94 30 GLN B CA 1
ATOM 1511 C C . GLN B 1 30 ? 8.391 -19.547 0.523 1 90.94 30 GLN B C 1
ATOM 1513 O O . GLN B 1 30 ? 8.055 -18.672 1.336 1 90.94 30 GLN B O 1
ATOM 1518 N N . LYS B 1 31 ? 9.43 -20.172 0.589 1 87 31 LYS B N 1
ATOM 1519 C CA . LYS B 1 31 ? 10.234 -20.094 1.803 1 87 31 LYS B CA 1
ATOM 1520 C C . LYS B 1 31 ? 11.273 -18.969 1.703 1 87 31 LYS B C 1
ATOM 1522 O O . LYS B 1 31 ? 11.852 -18.562 2.711 1 87 31 LYS B O 1
ATOM 1527 N N . LEU B 1 32 ? 11.531 -18.531 0.561 1 91.19 32 LEU B N 1
ATOM 1528 C CA . LEU B 1 32 ? 12.539 -17.5 0.326 1 91.19 32 LEU B CA 1
ATOM 1529 C C . LEU B 1 32 ? 12.18 -16.203 1.041 1 91.19 32 LEU B C 1
ATOM 1531 O O . LEU B 1 32 ? 11.078 -15.68 0.863 1 91.19 32 LEU B O 1
ATOM 1535 N N . GLU B 1 33 ? 13.141 -15.82 1.824 1 84.81 33 GLU B N 1
ATOM 1536 C CA . GLU B 1 33 ? 12.945 -14.516 2.455 1 84.81 33 GLU B CA 1
ATOM 1537 C C . GLU B 1 33 ? 13.102 -13.391 1.443 1 84.81 33 GLU B C 1
ATOM 1539 O O . GLU B 1 33 ? 13.773 -13.547 0.425 1 84.81 33 GLU B O 1
ATOM 1544 N N . PHE B 1 34 ? 12.43 -12.281 1.7 1 86.19 34 PHE B N 1
ATOM 1545 C CA . PHE B 1 34 ? 12.562 -11.094 0.86 1 86.19 34 PHE B CA 1
ATOM 1546 C C . PHE B 1 34 ? 12.492 -9.82 1.701 1 86.19 34 PHE B C 1
ATOM 1548 O O . PHE B 1 34 ? 11.938 -9.828 2.803 1 86.19 34 PHE B O 1
ATOM 1555 N N . PRO B 1 35 ? 13.156 -8.773 1.198 1 81.56 35 PRO B N 1
ATOM 1556 C CA . PRO B 1 35 ? 13.078 -7.512 1.937 1 81.56 35 PRO B CA 1
ATOM 1557 C C . PRO B 1 35 ? 11.664 -6.934 1.977 1 81.56 35 PRO B C 1
ATOM 1559 O O . PRO B 1 35 ? 10.867 -7.188 1.071 1 81.56 35 PRO B O 1
ATOM 1562 N N . SER B 1 36 ? 11.422 -6.164 2.969 1 80.25 36 SER B N 1
ATOM 1563 C CA . SER B 1 36 ? 10.125 -5.512 3.107 1 80.25 36 SER B CA 1
ATOM 1564 C C . SER B 1 36 ? 9.781 -4.707 1.86 1 80.25 36 SER B C 1
ATOM 1566 O O . SER B 1 36 ? 10.633 -4.027 1.294 1 80.25 36 SER B O 1
ATOM 1568 N N . PRO B 1 37 ? 8.547 -4.742 1.502 1 86 37 PRO B N 1
ATOM 1569 C CA . PRO B 1 37 ? 8.109 -3.926 0.366 1 86 37 PRO B CA 1
ATOM 1570 C C . PRO B 1 37 ? 8.25 -2.43 0.629 1 86 37 PRO B C 1
ATOM 1572 O O . PRO B 1 37 ? 8.188 -1.626 -0.306 1 86 37 PRO B O 1
ATOM 1575 N N . TYR B 1 38 ? 8.5 -2.025 1.819 1 81.31 38 TYR B N 1
ATOM 1576 C CA . TYR B 1 38 ? 8.508 -0.615 2.195 1 81.31 38 TYR B CA 1
ATOM 1577 C C . TYR B 1 38 ? 9.93 -0.069 2.236 1 81.31 38 TYR B C 1
ATOM 1579 O O . TYR B 1 38 ? 10.141 1.133 2.422 1 81.31 38 TYR B O 1
ATOM 1587 N N . LEU B 1 39 ? 10.812 -0.976 1.991 1 81.06 39 LEU B N 1
ATOM 1588 C CA . LEU B 1 39 ? 12.195 -0.53 1.896 1 81.06 39 LEU B CA 1
ATOM 1589 C C . LEU B 1 39 ? 12.508 -0.003 0.499 1 81.06 39 LEU B C 1
ATOM 1591 O O . LEU B 1 39 ? 11.859 -0.398 -0.474 1 81.06 39 LEU B O 1
ATOM 1595 N N . ASN B 1 40 ? 13.516 0.829 0.482 1 80.75 40 ASN B N 1
ATOM 1596 C CA . ASN B 1 40 ? 13.914 1.402 -0.801 1 80.75 40 ASN B CA 1
ATOM 1597 C C . ASN B 1 40 ? 14.445 0.335 -1.753 1 80.75 40 ASN B C 1
ATOM 1599 O O . ASN B 1 40 ? 15.461 -0.296 -1.475 1 80.75 40 ASN B O 1
ATOM 1603 N N . ALA B 1 41 ? 13.766 0.23 -2.83 1 87.5 41 ALA B N 1
ATOM 1604 C CA . ALA B 1 41 ? 14.086 -0.834 -3.779 1 87.5 41 ALA B CA 1
ATOM 1605 C C . ALA B 1 41 ? 15.438 -0.592 -4.445 1 87.5 41 ALA B C 1
ATOM 1607 O O . ALA B 1 41 ? 16.062 -1.527 -4.953 1 87.5 41 ALA B O 1
ATOM 1608 N N . ARG B 1 42 ? 15.883 0.588 -4.492 1 84.88 42 ARG B N 1
ATOM 1609 C CA . ARG B 1 42 ? 17.141 0.931 -5.164 1 84.88 42 ARG B CA 1
ATOM 1610 C C . ARG B 1 42 ? 18.328 0.267 -4.477 1 84.88 42 ARG B C 1
ATOM 1612 O O . ARG B 1 42 ? 19.406 0.156 -5.062 1 84.88 42 ARG B O 1
ATOM 1619 N N . ARG B 1 43 ? 18.109 -0.127 -3.332 1 85.38 43 ARG B N 1
ATOM 1620 C CA . ARG B 1 43 ? 19.188 -0.728 -2.549 1 85.38 43 ARG B CA 1
ATOM 1621 C C . ARG B 1 43 ? 19.406 -2.188 -2.938 1 85.38 43 ARG B C 1
ATOM 1623 O O . ARG B 1 43 ? 20.359 -2.822 -2.488 1 85.38 43 ARG B O 1
ATOM 1630 N N . PHE B 1 44 ? 18.453 -2.674 -3.779 1 88.81 44 PHE B N 1
ATOM 1631 C CA . PHE B 1 44 ? 18.5 -4.109 -4.035 1 88.81 44 PHE B CA 1
ATOM 1632 C C . PHE B 1 44 ? 18.844 -4.391 -5.492 1 88.81 44 PHE B C 1
ATOM 1634 O O . PHE B 1 44 ? 18.5 -3.611 -6.379 1 88.81 44 PHE B O 1
ATOM 1641 N N . ASP B 1 45 ? 19.469 -5.492 -5.648 1 92.31 45 ASP B N 1
ATOM 1642 C CA . ASP B 1 45 ? 19.766 -5.98 -6.992 1 92.31 45 ASP B CA 1
ATOM 1643 C C . ASP B 1 45 ? 18.531 -6.574 -7.648 1 92.31 45 ASP B C 1
ATOM 1645 O O . ASP B 1 45 ? 17.969 -7.562 -7.164 1 92.31 45 ASP B O 1
ATOM 1649 N N . ALA B 1 46 ? 18.219 -6.047 -8.758 1 88.38 46 ALA B N 1
ATOM 1650 C CA . ALA B 1 46 ? 17 -6.461 -9.453 1 88.38 46 ALA B CA 1
ATOM 1651 C C . ALA B 1 46 ? 17.094 -7.918 -9.898 1 88.38 46 ALA B C 1
ATOM 1653 O O . ALA B 1 46 ? 16.062 -8.57 -10.117 1 88.38 46 ALA B O 1
ATOM 1654 N N . ALA B 1 47 ? 18.266 -8.453 -10.039 1 91.31 47 ALA B N 1
ATOM 1655 C CA . ALA B 1 47 ? 18.453 -9.828 -10.508 1 91.31 47 ALA B CA 1
ATOM 1656 C C . ALA B 1 47 ? 18.344 -10.82 -9.359 1 91.31 47 ALA B C 1
ATOM 1658 O O . ALA B 1 47 ? 18.203 -12.023 -9.586 1 91.31 47 ALA B O 1
ATOM 1659 N N . ASP B 1 48 ? 18.422 -10.328 -8.164 1 94.25 48 ASP B N 1
ATOM 1660 C CA . ASP B 1 48 ? 18.328 -11.18 -6.98 1 94.25 48 ASP B CA 1
ATOM 1661 C C . ASP B 1 48 ? 16.922 -11.75 -6.832 1 94.25 48 ASP B C 1
ATOM 1663 O O . ASP B 1 48 ? 15.938 -11 -6.844 1 94.25 48 ASP B O 1
ATOM 1667 N N . PRO B 1 49 ? 16.828 -13.078 -6.648 1 94.25 49 PRO B N 1
ATOM 1668 C CA . PRO B 1 49 ? 15.523 -13.695 -6.461 1 94.25 49 PRO B CA 1
ATOM 1669 C C . PRO B 1 49 ? 14.75 -13.102 -5.289 1 94.25 49 PRO B C 1
ATOM 1671 O O . PRO B 1 49 ? 13.516 -13.023 -5.328 1 94.25 49 PRO B O 1
ATOM 1674 N N . LYS B 1 50 ? 15.414 -12.625 -4.316 1 91.75 50 LYS B N 1
ATOM 1675 C CA . LYS B 1 50 ? 14.75 -12 -3.174 1 91.75 50 LYS B CA 1
ATOM 1676 C C . LYS B 1 50 ? 14.07 -10.695 -3.574 1 91.75 50 LYS B C 1
ATOM 1678 O O . LYS B 1 50 ? 12.977 -10.391 -3.102 1 91.75 50 LYS B O 1
ATOM 1683 N N . THR B 1 51 ? 14.75 -9.969 -4.438 1 92.12 51 THR B N 1
ATOM 1684 C CA . THR B 1 51 ? 14.195 -8.711 -4.926 1 92.12 51 THR B CA 1
ATOM 1685 C C . THR B 1 51 ? 12.977 -8.961 -5.816 1 92.12 51 THR B C 1
ATOM 1687 O O . THR B 1 51 ? 11.992 -8.227 -5.75 1 92.12 51 THR B O 1
ATOM 1690 N N . ARG B 1 52 ? 13.055 -9.992 -6.527 1 94 52 ARG B N 1
ATOM 1691 C CA . ARG B 1 52 ? 11.93 -10.336 -7.379 1 94 52 ARG B CA 1
ATOM 1692 C C . ARG B 1 52 ? 10.719 -10.758 -6.547 1 94 52 ARG B C 1
ATOM 1694 O O . ARG B 1 52 ? 9.586 -10.391 -6.859 1 94 52 ARG B O 1
ATOM 1701 N N . LYS B 1 53 ? 10.969 -11.484 -5.551 1 92.44 53 LYS B N 1
ATOM 1702 C CA . LYS B 1 53 ? 9.867 -11.852 -4.656 1 92.44 53 LYS B CA 1
ATOM 1703 C C . LYS B 1 53 ? 9.312 -10.625 -3.939 1 92.44 53 LYS B C 1
ATOM 1705 O O . LYS B 1 53 ? 8.109 -10.523 -3.715 1 92.44 53 LYS B O 1
ATOM 1710 N N . ARG B 1 54 ? 10.18 -9.695 -3.584 1 89.31 54 ARG B N 1
ATOM 1711 C CA . ARG B 1 54 ? 9.734 -8.438 -2.994 1 89.31 54 ARG B CA 1
ATOM 1712 C C . ARG B 1 54 ? 8.758 -7.719 -3.916 1 89.31 54 ARG B C 1
ATOM 1714 O O . ARG B 1 54 ? 7.789 -7.109 -3.451 1 89.31 54 ARG B O 1
ATOM 1721 N N . THR B 1 55 ? 9.047 -7.832 -5.148 1 92.88 55 THR B N 1
ATOM 1722 C CA . THR B 1 55 ? 8.172 -7.172 -6.117 1 92.88 55 THR B CA 1
ATOM 1723 C C . THR B 1 55 ? 6.766 -7.762 -6.062 1 92.88 55 THR B C 1
ATOM 1725 O O . THR B 1 55 ? 5.777 -7.027 -6.141 1 92.88 55 THR B O 1
ATOM 1728 N N . VAL B 1 56 ? 6.707 -9.008 -5.906 1 93.38 56 VAL B N 1
ATOM 1729 C CA . VAL B 1 56 ? 5.414 -9.664 -5.758 1 93.38 56 VAL B CA 1
ATOM 1730 C C . VAL B 1 56 ? 4.707 -9.148 -4.508 1 93.38 56 VAL B C 1
ATOM 1732 O O . VAL B 1 56 ? 3.502 -8.891 -4.531 1 93.38 56 VAL B O 1
ATOM 1735 N N . ALA B 1 57 ? 5.5 -8.906 -3.521 1 89.56 57 ALA B N 1
ATOM 1736 C CA . ALA B 1 57 ? 4.949 -8.375 -2.277 1 89.56 57 ALA B CA 1
ATOM 1737 C C . ALA B 1 57 ? 4.434 -6.949 -2.471 1 89.56 57 ALA B C 1
ATOM 1739 O O . ALA B 1 57 ? 3.389 -6.582 -1.927 1 89.56 57 ALA B O 1
ATOM 1740 N N . VAL B 1 58 ? 5.117 -6.191 -3.193 1 90.75 58 VAL B N 1
ATOM 1741 C CA . VAL B 1 58 ? 4.707 -4.812 -3.455 1 90.75 58 VAL B CA 1
ATOM 1742 C C . VAL B 1 58 ? 3.375 -4.805 -4.199 1 90.75 58 VAL B C 1
ATOM 1744 O O . VAL B 1 58 ? 2.451 -4.078 -3.82 1 90.75 58 VAL B O 1
ATOM 1747 N N . ILE B 1 59 ? 3.271 -5.633 -5.215 1 93.31 59 ILE B N 1
ATOM 1748 C CA . ILE B 1 59 ? 2.035 -5.711 -5.984 1 93.31 59 ILE B CA 1
ATOM 1749 C C . ILE B 1 59 ? 0.898 -6.195 -5.086 1 93.31 59 ILE B C 1
ATOM 1751 O O . ILE B 1 59 ? -0.215 -5.668 -5.145 1 93.31 59 ILE B O 1
ATOM 1755 N N . HIS B 1 60 ? 1.231 -7.145 -4.301 1 91.38 60 HIS B N 1
ATOM 1756 C CA . HIS B 1 60 ? 0.262 -7.672 -3.35 1 91.38 60 HIS B CA 1
ATOM 1757 C C . HIS B 1 60 ? -0.254 -6.578 -2.422 1 91.38 60 HIS B C 1
ATOM 1759 O O . HIS B 1 60 ? -1.461 -6.473 -2.189 1 91.38 60 HIS B O 1
ATOM 1765 N N . GLU B 1 61 ? 0.67 -5.742 -1.914 1 88.19 61 GLU B N 1
ATOM 1766 C CA . GLU B 1 61 ? 0.3 -4.641 -1.031 1 88.19 61 GLU B CA 1
ATOM 1767 C C . GLU B 1 61 ? -0.574 -3.621 -1.757 1 88.19 61 GLU B C 1
ATOM 1769 O O . GLU B 1 61 ? -1.577 -3.156 -1.212 1 88.19 61 GLU B O 1
ATOM 177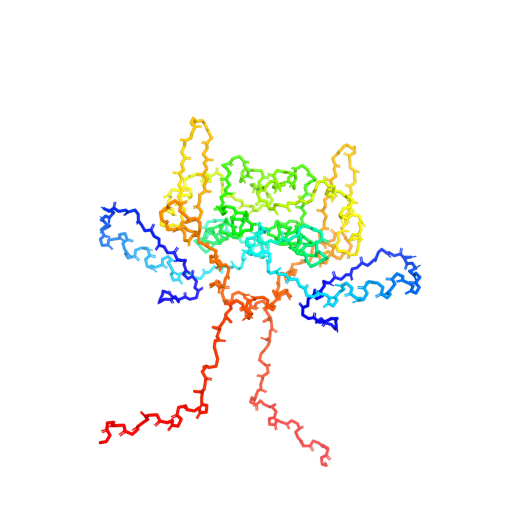4 N N . LEU B 1 62 ? -0.228 -3.299 -2.916 1 90.94 62 LEU B N 1
ATOM 1775 C CA . LEU B 1 62 ? -0.997 -2.344 -3.707 1 90.94 62 LEU B CA 1
ATOM 1776 C C . LEU B 1 62 ? -2.43 -2.83 -3.902 1 90.94 62 LEU B C 1
ATOM 1778 O O . LEU B 1 62 ? -3.381 -2.084 -3.66 1 90.94 62 LEU B O 1
ATOM 1782 N N . LEU B 1 63 ? -2.588 -4.047 -4.285 1 91.88 63 LEU B N 1
ATOM 1783 C CA . LEU B 1 63 ? -3.918 -4.605 -4.508 1 91.88 63 LEU B CA 1
ATOM 1784 C C . LEU B 1 63 ? -4.711 -4.66 -3.207 1 91.88 63 LEU B C 1
ATOM 1786 O O . LEU B 1 63 ? -5.922 -4.434 -3.203 1 91.88 63 LEU B O 1
ATOM 1790 N N . SER B 1 64 ? -4.047 -4.875 -2.174 1 87.25 64 SER B N 1
ATOM 1791 C CA . SER B 1 64 ? -4.699 -5.039 -0.88 1 87.25 64 SER B CA 1
ATOM 1792 C C . SER B 1 64 ? -5.305 -3.727 -0.396 1 87.25 64 SER B C 1
ATOM 1794 O O . SER B 1 64 ? -6.188 -3.727 0.467 1 87.25 64 SER B O 1
ATOM 1796 N N . LEU B 1 65 ? -4.82 -2.703 -0.938 1 88.19 65 LEU B N 1
ATOM 1797 C CA . LEU B 1 65 ? -5.305 -1.395 -0.509 1 88.19 65 LEU B CA 1
ATOM 1798 C C . LEU B 1 65 ? -6.547 -0.989 -1.295 1 88.19 65 LEU B C 1
ATOM 1800 O O . LEU B 1 65 ? -7.23 -0.029 -0.932 1 88.19 65 LEU B O 1
ATOM 1804 N N . THR B 1 66 ? -6.855 -1.747 -2.348 1 91.56 66 THR B N 1
ATOM 1805 C CA . THR B 1 66 ? -7.973 -1.369 -3.205 1 91.56 66 THR B CA 1
ATOM 1806 C C . THR B 1 66 ? -9.266 -2.012 -2.719 1 91.56 66 THR B C 1
ATOM 1808 O O . THR B 1 66 ? -9.242 -3.029 -2.023 1 91.56 66 THR B O 1
ATOM 1811 N N . LEU B 1 67 ? -10.383 -1.468 -3.16 1 89.62 67 LEU B N 1
ATOM 1812 C CA . LEU B 1 67 ? -11.703 -1.93 -2.73 1 89.62 67 LEU B CA 1
ATOM 1813 C C . LEU B 1 67 ? -11.945 -3.365 -3.182 1 89.62 67 LEU B C 1
ATOM 1815 O O . LEU B 1 67 ? -12.43 -4.191 -2.402 1 89.62 67 LEU B O 1
ATOM 1819 N N . GLU B 1 68 ? -11.562 -3.637 -4.379 1 91.75 68 GLU B N 1
ATOM 1820 C CA . GLU B 1 68 ? -11.883 -4.938 -4.965 1 91.75 68 GLU B CA 1
ATOM 1821 C C . GLU B 1 68 ? -10.633 -5.809 -5.09 1 91.75 68 GLU B C 1
ATOM 1823 O O . GLU B 1 68 ? -10.641 -6.816 -5.793 1 91.75 68 GLU B O 1
ATOM 1828 N N . ARG B 1 69 ? -9.594 -5.332 -4.457 1 91.62 69 ARG B N 1
ATOM 1829 C CA . ARG B 1 69 ? -8.328 -6.066 -4.484 1 91.62 69 ARG B CA 1
ATOM 1830 C C . ARG B 1 69 ? -7.91 -6.383 -5.914 1 91.62 69 ARG B C 1
ATOM 1832 O O . ARG B 1 69 ? -7.441 -7.488 -6.203 1 91.62 69 ARG B O 1
ATOM 1839 N N . ARG B 1 70 ? -8.164 -5.367 -6.719 1 93.25 70 ARG B N 1
ATOM 1840 C CA . ARG B 1 70 ? -7.816 -5.512 -8.133 1 93.25 70 ARG B CA 1
ATOM 1841 C C . ARG B 1 70 ? -7.316 -4.191 -8.711 1 93.25 70 ARG B C 1
ATOM 1843 O O . ARG B 1 70 ? -7.609 -3.123 -8.172 1 93.25 70 ARG B O 1
ATOM 1850 N N . MET B 1 71 ? -6.543 -4.285 -9.758 1 94.75 71 MET B N 1
ATOM 1851 C CA . MET B 1 71 ? -6.059 -3.158 -10.547 1 94.75 71 MET B CA 1
ATOM 1852 C C . MET B 1 71 ? -5.906 -3.547 -12.016 1 94.75 71 MET B C 1
ATOM 1854 O O . MET B 1 71 ? -5.617 -4.703 -12.328 1 94.75 71 MET B O 1
ATOM 1858 N N . THR B 1 72 ? -6.07 -2.525 -12.844 1 93.5 72 THR B N 1
ATOM 1859 C CA . THR B 1 72 ? -5.754 -2.773 -14.242 1 93.5 72 THR B CA 1
ATOM 1860 C C . THR B 1 72 ? -4.246 -2.727 -14.477 1 93.5 72 THR B C 1
ATOM 1862 O O . THR B 1 72 ? -3.508 -2.15 -13.68 1 93.5 72 THR B O 1
ATOM 1865 N N . SER B 1 73 ? -3.879 -3.396 -15.586 1 90.94 73 SER B N 1
ATOM 1866 C CA . SER B 1 73 ? -2.467 -3.34 -15.953 1 90.94 73 SER B CA 1
ATOM 1867 C C . SER B 1 73 ? -2.008 -1.899 -16.156 1 90.94 73 SER B C 1
ATOM 1869 O O . SER B 1 73 ? -0.868 -1.555 -15.836 1 90.94 73 SER B O 1
ATOM 1871 N N . ALA B 1 74 ? -2.871 -1.037 -16.625 1 89.5 74 ALA B N 1
ATOM 1872 C CA . ALA B 1 74 ? -2.531 0.369 -16.828 1 89.5 74 ALA B CA 1
ATOM 1873 C C . ALA B 1 74 ? -2.283 1.07 -15.492 1 89.5 74 ALA B C 1
ATOM 1875 O O . ALA B 1 74 ? -1.366 1.886 -15.375 1 89.5 74 ALA B O 1
ATOM 1876 N N . GLN B 1 75 ? -3.074 0.786 -14.555 1 91.06 75 GLN B N 1
ATOM 1877 C CA . GLN B 1 75 ? -2.896 1.365 -13.234 1 91.06 75 GLN B CA 1
ATOM 1878 C C . GLN B 1 75 ? -1.581 0.911 -12.602 1 91.06 75 GLN B C 1
ATOM 1880 O O . GLN B 1 75 ? -0.861 1.714 -12.008 1 91.06 75 GLN B O 1
ATOM 1885 N N . LEU B 1 76 ? -1.26 -0.317 -12.75 1 92.75 76 LEU B N 1
ATOM 1886 C CA . LEU B 1 76 ? 0.006 -0.826 -12.234 1 92.75 76 LEU B CA 1
ATOM 1887 C C . LEU B 1 76 ? 1.185 -0.21 -12.984 1 92.75 76 LEU B C 1
ATOM 1889 O O . LEU B 1 76 ? 2.209 0.11 -12.375 1 92.75 76 LEU B O 1
ATOM 1893 N N . ASP B 1 77 ? 0.997 -0.027 -14.242 1 88.69 77 ASP B N 1
ATOM 1894 C CA . ASP B 1 77 ? 2.049 0.576 -15.055 1 88.69 77 ASP B CA 1
ATOM 1895 C C . ASP B 1 77 ? 2.33 2.01 -14.617 1 88.69 77 ASP B C 1
ATOM 1897 O O . ASP B 1 77 ? 3.471 2.473 -14.68 1 88.69 77 ASP B O 1
ATOM 1901 N N . ALA B 1 78 ? 1.323 2.662 -14.141 1 86.94 78 ALA B N 1
ATOM 1902 C CA . ALA B 1 78 ? 1.494 4.031 -13.656 1 86.94 78 ALA B CA 1
ATOM 1903 C C . ALA B 1 78 ? 2.434 4.074 -12.453 1 86.94 78 ALA B C 1
ATOM 1905 O O . ALA B 1 78 ? 3.039 5.109 -12.172 1 86.94 78 ALA B O 1
ATOM 1906 N N . PHE B 1 79 ? 2.643 2.887 -11.836 1 89.31 79 PHE B N 1
ATOM 1907 C CA . PHE B 1 79 ? 3.5 2.818 -10.656 1 89.31 79 PHE B CA 1
ATOM 1908 C C . PHE B 1 79 ? 4.828 2.15 -10.992 1 89.31 79 PHE B C 1
ATOM 1910 O O . PHE B 1 79 ? 5.625 1.858 -10.102 1 89.31 79 PHE B O 1
ATOM 1917 N N . HIS B 1 80 ? 5.047 1.907 -12.227 1 91.38 80 HIS B N 1
ATOM 1918 C CA . HIS B 1 80 ? 6.23 1.16 -12.633 1 91.38 80 HIS B CA 1
ATOM 1919 C C . HIS B 1 80 ? 7.504 1.807 -12.094 1 91.38 80 HIS B C 1
ATOM 1921 O O . HIS B 1 80 ? 8.266 1.172 -11.359 1 91.38 80 HIS B O 1
ATOM 1927 N N . ALA B 1 81 ? 7.641 3.047 -12.406 1 89 81 ALA B N 1
ATOM 1928 C CA . ALA B 1 81 ? 8.859 3.742 -12 1 89 81 ALA B CA 1
ATOM 1929 C C . ALA B 1 81 ? 8.875 3.996 -10.492 1 89 81 ALA B C 1
ATOM 1931 O O . ALA B 1 81 ? 9.906 3.846 -9.836 1 89 81 ALA B O 1
ATOM 1932 N N . GLU B 1 82 ? 7.676 4.289 -9.906 1 91.12 82 GLU B N 1
ATOM 1933 C CA . GLU B 1 82 ? 7.578 4.672 -8.5 1 91.12 82 GLU B CA 1
ATOM 1934 C C . GLU B 1 82 ? 7.828 3.479 -7.586 1 91.12 82 GLU B C 1
ATOM 1936 O O . GLU B 1 82 ? 8.367 3.635 -6.488 1 91.12 82 GLU B O 1
ATOM 1941 N N . CYS B 1 83 ? 7.438 2.322 -8.07 1 90.75 83 CYS B N 1
ATOM 1942 C CA . CYS B 1 83 ? 7.543 1.153 -7.203 1 90.75 83 CYS B CA 1
ATOM 1943 C C . CYS B 1 83 ? 8.57 0.166 -7.742 1 90.75 83 CYS B C 1
ATOM 1945 O O . CYS B 1 83 ? 8.68 -0.957 -7.246 1 90.75 83 CYS B O 1
ATOM 1947 N N . PHE B 1 84 ? 9.25 0.532 -8.727 1 91.12 84 PHE B N 1
ATOM 1948 C CA . PHE B 1 84 ? 10.305 -0.292 -9.297 1 91.12 84 PHE B CA 1
ATOM 1949 C C . PHE B 1 84 ? 9.766 -1.65 -9.719 1 91.12 84 PHE B C 1
ATOM 1951 O O . PHE B 1 84 ? 10.328 -2.688 -9.367 1 91.12 84 PHE B O 1
ATOM 1958 N N . LEU B 1 85 ? 8.68 -1.554 -10.438 1 93.06 85 LEU B N 1
ATOM 1959 C CA . LEU B 1 85 ? 8.062 -2.787 -10.914 1 93.06 85 LEU B CA 1
ATOM 1960 C C . LEU B 1 85 ? 8.781 -3.311 -12.156 1 93.06 85 LEU B C 1
ATOM 1962 O O . LEU B 1 85 ? 9.484 -2.557 -12.836 1 93.06 85 LEU B O 1
ATOM 1966 N N . PRO B 1 86 ? 8.68 -4.582 -12.383 1 90.81 86 PRO B N 1
ATOM 1967 C CA . PRO B 1 86 ? 9.391 -5.137 -13.539 1 90.81 86 PRO B CA 1
ATOM 1968 C C . PRO B 1 86 ? 8.844 -4.629 -14.867 1 90.81 86 PRO B C 1
ATOM 1970 O O . PRO B 1 86 ? 7.648 -4.34 -14.977 1 90.81 86 PRO B O 1
ATOM 1973 N N . SER B 1 87 ? 9.719 -4.586 -15.852 1 89.5 87 SER B N 1
ATOM 1974 C CA . SER B 1 87 ? 9.312 -4.152 -17.188 1 89.5 87 SER B CA 1
ATOM 1975 C C . SER B 1 87 ? 8.328 -5.133 -17.812 1 89.5 87 SER B C 1
ATOM 1977 O O . SER B 1 87 ? 7.422 -4.727 -18.547 1 89.5 87 SER B O 1
ATOM 1979 N N . GLN B 1 88 ? 8.555 -6.367 -17.516 1 92.38 88 GLN B N 1
ATOM 1980 C CA . GLN B 1 88 ? 7.609 -7.387 -17.953 1 92.38 88 GLN B CA 1
ATOM 1981 C C . GLN B 1 88 ? 6.598 -7.723 -16.859 1 92.38 88 GLN B C 1
ATOM 1983 O O . GLN B 1 88 ? 6.512 -8.867 -16.422 1 92.38 88 GLN B O 1
ATOM 1988 N N . LEU B 1 89 ? 5.828 -6.754 -16.547 1 92.94 89 LEU B N 1
ATOM 1989 C CA . LEU B 1 89 ? 4.902 -6.84 -15.422 1 92.94 89 LEU B CA 1
ATOM 1990 C C . LEU B 1 89 ? 3.902 -7.973 -15.625 1 92.94 89 LEU B C 1
ATOM 1992 O O . LEU B 1 89 ? 3.672 -8.773 -14.719 1 92.94 89 LEU B O 1
ATOM 1996 N N . LEU B 1 90 ? 3.354 -8.086 -16.812 1 92.69 90 LEU B N 1
ATOM 1997 C CA . LEU B 1 90 ? 2.344 -9.102 -17.094 1 92.69 90 LEU B CA 1
ATOM 1998 C C . LEU B 1 90 ? 2.926 -10.5 -16.938 1 92.69 90 LEU B C 1
ATOM 2000 O O . LEU B 1 90 ? 2.268 -11.398 -16.406 1 92.69 90 LEU B O 1
ATOM 2004 N N . LEU B 1 91 ? 4.086 -10.656 -17.422 1 93.75 91 LEU B N 1
ATOM 2005 C CA . LEU B 1 91 ? 4.742 -11.953 -17.297 1 93.75 91 LEU B CA 1
ATOM 2006 C C . LEU B 1 91 ? 4.957 -12.305 -15.828 1 93.75 91 LEU B C 1
ATOM 2008 O O . LEU B 1 91 ? 4.785 -13.461 -15.438 1 93.75 91 LEU B O 1
ATOM 2012 N N . CYS B 1 92 ? 5.363 -11.32 -15.047 1 94.25 92 CYS B N 1
ATOM 2013 C CA . CYS B 1 92 ? 5.516 -11.523 -13.609 1 94.25 92 CYS B CA 1
ATOM 2014 C C . CYS B 1 92 ? 4.211 -11.992 -12.984 1 94.25 92 CYS B C 1
ATOM 2016 O O . CYS B 1 92 ? 4.199 -12.93 -12.188 1 94.25 92 CYS B O 1
ATOM 2018 N N . LEU B 1 93 ? 3.133 -11.445 -13.375 1 95.88 93 LEU B N 1
ATOM 2019 C CA . LEU B 1 93 ? 1.822 -11.766 -12.82 1 95.88 93 LEU B CA 1
ATOM 2020 C C . LEU B 1 93 ? 1.384 -13.164 -13.242 1 95.88 93 LEU B C 1
ATOM 2022 O O . LEU B 1 93 ? 0.851 -13.922 -12.43 1 95.88 93 LEU B O 1
ATOM 2026 N N . ILE B 1 94 ? 1.701 -13.531 -14.445 1 94.19 94 ILE B N 1
ATOM 2027 C CA . ILE B 1 94 ? 1.332 -14.844 -14.969 1 94.19 94 ILE B CA 1
ATOM 2028 C C . ILE B 1 94 ? 2.131 -15.93 -14.25 1 94.19 94 ILE B C 1
ATOM 2030 O O . ILE B 1 94 ? 1.592 -16.984 -13.922 1 94.19 94 ILE B O 1
ATOM 2034 N N . LYS B 1 95 ? 3.354 -15.617 -14.062 1 93.88 95 LYS B N 1
ATOM 2035 C CA . LYS B 1 95 ? 4.219 -16.562 -13.367 1 93.88 95 LYS B CA 1
ATOM 2036 C C . LYS B 1 95 ? 3.701 -16.859 -11.961 1 93.88 95 LYS B C 1
ATOM 2038 O O . LYS B 1 95 ? 3.889 -17.953 -11.438 1 93.88 95 LYS B O 1
ATOM 2043 N N . HIS B 1 96 ? 3.068 -15.914 -11.383 1 95.38 96 HIS B N 1
ATOM 2044 C CA . HIS B 1 96 ? 2.559 -16.062 -10.023 1 95.38 96 HIS B CA 1
ATOM 2045 C C . HIS B 1 96 ? 1.041 -16.219 -10.016 1 95.38 96 HIS B C 1
ATOM 2047 O O . HIS B 1 96 ? 0.346 -15.57 -9.234 1 95.38 96 HIS B O 1
ATOM 2053 N N . HIS B 1 97 ? 0.569 -17.156 -10.852 1 93.94 97 HIS B N 1
ATOM 2054 C CA . HIS B 1 97 ? -0.855 -17.359 -11.094 1 93.94 97 HIS B CA 1
ATOM 2055 C C . HIS B 1 97 ? -1.527 -18.016 -9.891 1 93.94 97 HIS B C 1
ATOM 2057 O O . HIS B 1 97 ? -2.754 -18.141 -9.852 1 93.94 97 HIS B O 1
ATOM 2063 N N . GLY B 1 98 ? -0.781 -18.438 -8.945 1 93.38 98 GLY B N 1
ATOM 2064 C CA . GLY B 1 98 ? -1.354 -18.875 -7.684 1 93.38 98 GLY B CA 1
ATOM 2065 C C . GLY B 1 98 ? -1.746 -17.734 -6.77 1 93.38 98 GLY B C 1
ATOM 2066 O O . GLY B 1 98 ? -2.551 -17.922 -5.852 1 93.38 98 GLY B O 1
ATOM 2067 N N . ILE B 1 99 ? -1.187 -16.578 -7.004 1 93.38 99 ILE B N 1
ATOM 2068 C CA . ILE B 1 99 ? -1.392 -15.414 -6.152 1 93.38 99 ILE B CA 1
ATOM 2069 C C . ILE B 1 99 ? -2.297 -14.406 -6.863 1 93.38 99 ILE B C 1
ATOM 2071 O O . ILE B 1 99 ? -3.176 -13.805 -6.238 1 93.38 99 ILE B O 1
ATOM 2075 N N . PHE B 1 100 ? -2.092 -14.336 -8.102 1 95.88 100 PHE B N 1
ATOM 2076 C CA . PHE B 1 100 ? -2.801 -13.328 -8.891 1 95.88 100 PHE B CA 1
ATOM 2077 C C . PHE B 1 100 ? -3.664 -13.992 -9.961 1 95.88 100 PHE B C 1
ATOM 2079 O O . PHE B 1 100 ? -3.279 -15.016 -10.531 1 95.88 100 PHE B O 1
ATOM 2086 N N . TYR B 1 101 ? -4.812 -13.445 -10.156 1 94.94 101 TYR B N 1
ATOM 2087 C CA . TYR B 1 101 ? -5.68 -13.812 -11.266 1 94.94 101 TYR B CA 1
ATOM 2088 C C . TYR B 1 101 ? -5.742 -12.695 -12.305 1 94.94 101 TYR B C 1
ATOM 2090 O O . TYR B 1 101 ? -5.871 -11.523 -11.953 1 94.94 101 TYR B O 1
ATOM 2098 N N . LEU B 1 102 ? -5.586 -13.094 -13.586 1 95.25 102 LEU B N 1
ATOM 2099 C CA . LEU B 1 102 ? -5.594 -12.109 -14.664 1 95.25 102 LEU B CA 1
ATOM 2100 C C . LEU B 1 102 ? -6.77 -12.352 -15.609 1 95.25 102 LEU B C 1
ATOM 2102 O O . LEU B 1 102 ? -7.031 -13.484 -16 1 95.25 102 LEU B O 1
ATOM 2106 N N . THR B 1 103 ? -7.457 -11.281 -15.828 1 94.12 103 THR B N 1
ATOM 2107 C CA . THR B 1 103 ? -8.477 -11.32 -16.859 1 94.12 103 THR B CA 1
ATOM 2108 C C . THR B 1 103 ? -8.156 -10.328 -17.984 1 94.12 103 THR B C 1
ATOM 2110 O O . THR B 1 103 ? -7.52 -9.297 -17.734 1 94.12 103 THR B O 1
ATOM 2113 N N . ASN B 1 104 ? -8.586 -10.68 -19.219 1 91.94 104 ASN B N 1
ATOM 2114 C CA . ASN B 1 104 ? -8.336 -9.805 -20.359 1 91.94 104 ASN B CA 1
ATOM 2115 C C . ASN B 1 104 ? -9.641 -9.383 -21.031 1 91.94 104 ASN B C 1
ATOM 2117 O O . ASN B 1 104 ? -10.531 -10.203 -21.25 1 91.94 104 ASN B O 1
ATOM 2121 N N . LYS B 1 105 ? -9.828 -8.117 -21.094 1 87.75 105 LYS B N 1
ATOM 2122 C CA . LYS B 1 105 ? -10.867 -7.52 -21.938 1 87.75 105 LYS B CA 1
ATOM 2123 C C . LYS B 1 105 ? -10.258 -6.66 -23.031 1 87.75 105 LYS B C 1
ATOM 2125 O O . LYS B 1 105 ? -10.016 -5.465 -22.844 1 87.75 105 LYS B O 1
ATOM 2130 N N . GLY B 1 106 ? -10 -7.242 -24.172 1 88 106 GLY B N 1
ATOM 2131 C CA . GLY B 1 106 ? -9.258 -6.57 -25.219 1 88 106 GLY B CA 1
ATOM 2132 C C . GLY B 1 106 ? -7.805 -6.309 -24.859 1 88 106 GLY B C 1
ATOM 2133 O O . GLY B 1 106 ? -7.074 -7.234 -24.5 1 88 106 GLY B O 1
ATOM 2134 N N . VAL B 1 107 ? -7.402 -5.039 -24.891 1 82.69 107 VAL B N 1
ATOM 2135 C CA . VAL B 1 107 ? -6.012 -4.688 -24.625 1 82.69 107 VAL B CA 1
ATOM 2136 C C . VAL B 1 107 ? -5.82 -4.445 -23.125 1 82.69 107 VAL B C 1
ATOM 2138 O O . VAL B 1 107 ? -4.691 -4.387 -22.641 1 82.69 107 VAL B O 1
ATOM 2141 N N . ARG B 1 108 ? -6.891 -4.387 -22.375 1 87.62 108 ARG B N 1
ATOM 2142 C CA . ARG B 1 108 ? -6.816 -4.066 -20.953 1 87.62 108 ARG B CA 1
ATOM 2143 C C . ARG B 1 108 ? -6.859 -5.332 -20.094 1 87.62 108 ARG B C 1
ATOM 2145 O O . ARG B 1 108 ? -7.723 -6.188 -20.297 1 87.62 108 ARG B O 1
ATOM 2152 N N . SER B 1 109 ? -5.836 -5.527 -19.359 1 94.06 109 SER B N 1
ATOM 2153 C CA . SER B 1 109 ? -5.816 -6.633 -18.406 1 94.06 109 SER B CA 1
ATOM 2154 C C . SER B 1 109 ? -6.137 -6.148 -17 1 94.06 109 SER B C 1
ATOM 2156 O O . SER B 1 109 ? -5.777 -5.027 -16.625 1 94.06 109 SER B O 1
ATOM 2158 N N . THR B 1 110 ? -6.941 -6.941 -16.297 1 95.62 110 THR B N 1
ATOM 2159 C CA . THR B 1 110 ? -7.211 -6.676 -14.883 1 95.62 110 THR B CA 1
ATOM 2160 C C . THR B 1 110 ? -6.594 -7.754 -14 1 95.62 110 THR B C 1
ATOM 2162 O O . THR B 1 110 ? -6.707 -8.945 -14.297 1 95.62 110 THR B O 1
ATOM 2165 N N . VAL B 1 111 ? -5.887 -7.305 -12.992 1 96.31 111 VAL B N 1
ATOM 2166 C CA . VAL B 1 111 ? -5.23 -8.203 -12.039 1 96.31 111 VAL B CA 1
ATOM 2167 C C . VAL B 1 111 ? -6.027 -8.242 -10.742 1 96.31 111 VAL B C 1
ATOM 2169 O O . VAL B 1 111 ? -6.391 -7.199 -10.188 1 96.31 111 VAL B O 1
ATOM 2172 N N . PHE B 1 112 ? -6.262 -9.531 -10.234 1 94.44 112 PHE B N 1
ATOM 2173 C CA . PHE B 1 112 ? -6.973 -9.75 -8.977 1 94.44 112 PHE B CA 1
ATOM 2174 C C . PHE B 1 112 ? -6.09 -10.484 -7.973 1 94.44 112 PHE B C 1
ATOM 2176 O O . PHE B 1 112 ? -5.328 -11.383 -8.344 1 94.44 112 PHE B O 1
ATOM 2183 N N . LEU B 1 113 ? -6.223 -10.055 -6.77 1 93.69 113 LEU B N 1
ATOM 2184 C CA . LEU B 1 113 ? -5.641 -10.867 -5.707 1 93.69 113 LEU B CA 1
ATOM 2185 C C . LEU B 1 113 ? -6.5 -12.094 -5.43 1 93.69 113 LEU B C 1
ATOM 2187 O O . LEU B 1 113 ? -7.633 -11.969 -4.953 1 93.69 113 LEU B O 1
ATOM 2191 N N . LYS B 1 114 ? -5.957 -13.234 -5.578 1 91.75 114 LYS B N 1
ATOM 2192 C CA . LYS B 1 114 ? -6.766 -14.453 -5.539 1 91.75 114 LYS B CA 1
ATOM 2193 C C . LYS B 1 114 ? -7.258 -14.742 -4.125 1 91.75 114 LYS B C 1
ATOM 2195 O O . LYS B 1 114 ? -8.398 -15.172 -3.934 1 91.75 114 LYS B O 1
ATOM 2200 N N . ASP B 1 115 ? -6.453 -14.484 -3.189 1 85.75 115 ASP B N 1
ATOM 2201 C CA . ASP B 1 115 ? -6.793 -14.875 -1.825 1 85.75 115 ASP B CA 1
ATOM 2202 C C . ASP B 1 1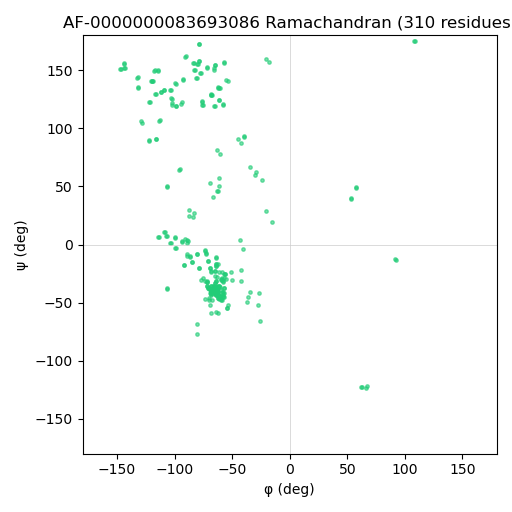15 ? -7.879 -13.977 -1.248 1 85.75 115 ASP B C 1
ATOM 2204 O O . ASP B 1 115 ? -8.398 -14.234 -0.161 1 85.75 115 ASP B O 1
ATOM 2208 N N . ALA B 1 116 ? -8.211 -13.008 -1.981 1 88.06 116 ALA B N 1
ATOM 2209 C CA . ALA B 1 116 ? -9.258 -12.094 -1.522 1 88.06 116 ALA B CA 1
ATOM 2210 C C . ALA B 1 116 ? -10.625 -12.516 -2.045 1 88.06 116 ALA B C 1
ATOM 2212 O O . ALA B 1 116 ? -11.633 -11.867 -1.763 1 88.06 116 ALA B O 1
ATOM 2213 N N . TYR B 1 117 ? -10.625 -13.633 -2.75 1 88 117 TYR B N 1
ATOM 2214 C CA . TYR B 1 117 ? -11.875 -14.039 -3.375 1 88 117 TYR B CA 1
ATOM 2215 C C . TYR B 1 117 ? -12.172 -15.508 -3.109 1 88 117 TYR B C 1
ATOM 2217 O O . TYR B 1 117 ? -11.25 -16.328 -3.037 1 88 117 TYR B O 1
ATOM 2225 N N . VAL B 1 118 ? -13.367 -15.789 -2.955 1 85.69 118 VAL B N 1
ATOM 2226 C CA . VAL B 1 118 ? -13.922 -17.141 -3.105 1 85.69 118 VAL B CA 1
ATOM 2227 C C . VAL B 1 118 ? -14.859 -17.172 -4.312 1 85.69 118 VAL B C 1
ATOM 2229 O O . VAL B 1 118 ? -15.945 -16.594 -4.281 1 85.69 118 VAL B O 1
ATOM 2232 N N . GLY B 1 119 ? -14.305 -17.828 -5.371 1 82.5 119 GLY B N 1
ATOM 2233 C CA . GLY B 1 119 ? -15 -17.656 -6.637 1 82.5 119 GLY B CA 1
ATOM 2234 C C . GLY B 1 119 ? -15.016 -16.203 -7.109 1 82.5 119 GLY B C 1
ATOM 2235 O O . GLY B 1 119 ? -13.969 -15.57 -7.211 1 82.5 119 GLY B O 1
ATOM 2236 N N . SER B 1 120 ? -16.203 -15.664 -7.316 1 83.75 120 SER B N 1
ATOM 2237 C CA . SER B 1 120 ? -16.328 -14.289 -7.793 1 83.75 120 SER B CA 1
ATOM 2238 C C . SER B 1 120 ? -16.641 -13.336 -6.645 1 83.75 120 SER B C 1
ATOM 2240 O O . SER B 1 120 ? -16.781 -12.133 -6.855 1 83.75 120 SER B O 1
ATOM 2242 N N . ASN B 1 121 ? -16.609 -13.898 -5.477 1 86.75 121 ASN B N 1
ATOM 2243 C CA . ASN B 1 121 ? -17.031 -13.086 -4.34 1 86.75 121 ASN B CA 1
ATOM 2244 C C . ASN B 1 121 ? -15.844 -12.594 -3.529 1 86.75 121 ASN B C 1
ATOM 2246 O O . ASN B 1 121 ? -14.984 -13.375 -3.135 1 86.75 121 ASN B O 1
ATOM 2250 N N . LEU B 1 122 ? -15.867 -11.375 -3.4 1 84.38 122 LEU B N 1
ATOM 2251 C CA . LEU B 1 122 ? -14.844 -10.758 -2.557 1 84.38 122 LEU B CA 1
ATOM 2252 C C . LEU B 1 122 ? -15.055 -11.133 -1.093 1 84.38 122 LEU B C 1
ATOM 2254 O O . LEU B 1 122 ? -16.172 -11.086 -0.589 1 84.38 122 LEU B O 1
ATOM 2258 N N . ILE B 1 123 ? -13.914 -11.633 -0.511 1 78.5 123 ILE B N 1
ATOM 2259 C CA . ILE B 1 123 ? -14.039 -11.992 0.898 1 78.5 123 ILE B CA 1
ATOM 2260 C C . ILE B 1 123 ? -13.414 -10.898 1.765 1 78.5 123 ILE B C 1
ATOM 2262 O O . ILE B 1 123 ? -12.461 -10.242 1.35 1 78.5 123 ILE B O 1
ATOM 2266 N N . ASP B 1 124 ? -14.156 -10.305 2.643 1 59.97 124 ASP B N 1
ATOM 2267 C CA . ASP B 1 124 ? -13.68 -9.219 3.5 1 59.97 124 ASP B CA 1
ATOM 2268 C C . ASP B 1 124 ? -12.562 -9.703 4.418 1 59.97 124 ASP B C 1
ATOM 2270 O O . ASP B 1 124 ? -12.82 -10.336 5.445 1 59.97 124 ASP B O 1
ATOM 2274 N N . LYS B 1 125 ? -11.531 -10.5 3.75 1 54.38 125 LYS B N 1
ATOM 2275 C CA . LYS B 1 125 ? -10.43 -10.789 4.664 1 54.38 125 LYS B CA 1
ATOM 2276 C C . LYS B 1 125 ? -9.312 -9.758 4.52 1 54.38 125 LYS B C 1
ATOM 2278 O O . LYS B 1 125 ? -9.078 -9.234 3.426 1 54.38 125 LYS B O 1
ATOM 2283 N N . CYS B 1 126 ? -8.922 -9.047 5.477 1 46.31 126 CYS B N 1
ATOM 2284 C CA . CYS B 1 126 ? -7.773 -8.156 5.375 1 46.31 126 CYS B CA 1
ATOM 2285 C C . CYS B 1 126 ? -6.508 -8.938 5.051 1 46.31 126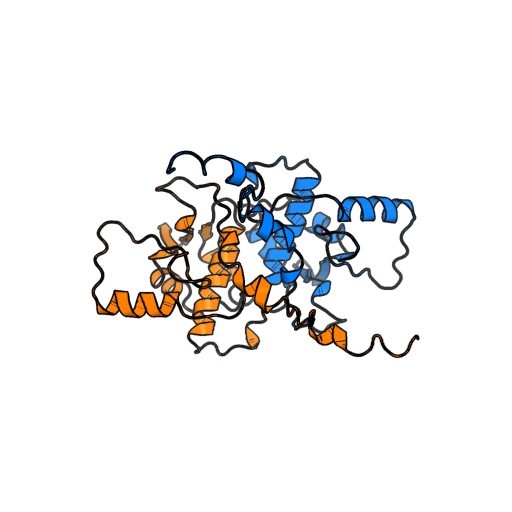 CYS B C 1
ATOM 2287 O O . CYS B 1 126 ? -6.055 -9.758 5.852 1 46.31 126 CYS B O 1
ATOM 2289 N N . PRO B 1 127 ? -6.227 -9.391 3.793 1 41.53 127 PRO B N 1
ATOM 2290 C CA . PRO B 1 127 ? -4.992 -10.102 3.467 1 41.53 127 PRO B CA 1
ATOM 2291 C C . PRO B 1 127 ? -3.795 -9.609 4.273 1 41.53 127 PRO B C 1
ATOM 2293 O O . PRO B 1 127 ? -2.766 -10.289 4.336 1 41.53 127 PRO B O 1
ATOM 2296 N N . LEU B 1 128 ? -3.699 -8.453 4.43 1 39.31 128 LEU B N 1
ATOM 2297 C CA . LEU B 1 128 ? -2.434 -7.848 4.828 1 39.31 128 LEU B CA 1
ATOM 2298 C C . LEU B 1 128 ? -1.849 -8.562 6.043 1 39.31 128 LEU B C 1
ATOM 2300 O O . LEU B 1 128 ? -0.671 -8.383 6.363 1 39.31 128 LEU B O 1
ATOM 2304 N N . LEU B 1 129 ? -2.615 -9.141 6.969 1 38.06 129 LEU B N 1
ATOM 2305 C CA . LEU B 1 129 ? -1.946 -9.492 8.211 1 38.06 129 LEU B CA 1
ATOM 2306 C C . LEU B 1 129 ? -0.791 -10.453 7.957 1 38.06 129 LEU B C 1
ATOM 2308 O O . LEU B 1 129 ? -0.045 -10.797 8.883 1 38.06 129 LEU B O 1
ATOM 2312 N N . GLN B 1 130 ? -0.763 -11.195 6.906 1 37.25 130 GLN B N 1
ATOM 2313 C CA . GLN B 1 130 ? 0.223 -12.273 6.848 1 37.25 130 GLN B CA 1
ATOM 2314 C C . GLN B 1 130 ? 1.639 -11.711 6.727 1 37.25 130 GLN B C 1
ATOM 2316 O O . GLN B 1 130 ? 2.611 -12.398 7.043 1 37.25 130 GLN B O 1
ATOM 2321 N N . PHE B 1 131 ? 1.892 -10.922 5.883 1 33.75 131 PHE B N 1
ATOM 2322 C CA . PHE B 1 131 ? 3.316 -10.609 5.832 1 33.75 131 PHE B CA 1
ATOM 2323 C C . PHE B 1 131 ? 3.756 -9.883 7.09 1 33.75 131 PHE B C 1
ATOM 2325 O O . PHE B 1 131 ? 3.564 -8.664 7.211 1 33.75 131 PHE B O 1
ATOM 2332 N N . ASN B 1 132 ? 3.32 -10.242 8.203 1 35 132 ASN B N 1
ATOM 2333 C CA . ASN B 1 132 ? 3.676 -9.883 9.57 1 35 132 ASN B CA 1
ATOM 2334 C C . ASN B 1 132 ? 5.18 -9.68 9.727 1 35 132 ASN B C 1
ATOM 2336 O O . ASN B 1 132 ? 5.641 -9.172 10.75 1 35 132 ASN B O 1
ATOM 2340 N N . ASP B 1 133 ? 6.02 -10.555 9.289 1 33.56 133 ASP B N 1
ATOM 2341 C CA . ASP B 1 133 ? 7.395 -10.602 9.773 1 33.56 133 ASP B CA 1
ATOM 2342 C C . ASP B 1 133 ? 8.078 -9.242 9.625 1 33.56 133 ASP B C 1
ATOM 2344 O O . ASP B 1 133 ? 8.961 -8.898 10.414 1 33.56 133 ASP B O 1
ATOM 2348 N N . LYS B 1 134 ? 8.055 -8.695 8.531 1 33.75 134 LYS B N 1
ATOM 2349 C CA . LYS B 1 134 ? 8.977 -7.578 8.344 1 33.75 134 LYS B CA 1
ATOM 2350 C C . LYS B 1 134 ? 8.664 -6.445 9.312 1 33.75 134 LYS B C 1
ATOM 2352 O O . LYS B 1 134 ? 9.445 -5.5 9.445 1 33.75 134 LYS B O 1
ATOM 2357 N N . PHE B 1 135 ? 7.516 -6.355 9.945 1 32.94 135 PHE B N 1
ATOM 2358 C CA . PHE B 1 135 ? 7.309 -5.477 11.086 1 32.94 135 PHE B CA 1
ATOM 2359 C C . PHE B 1 135 ? 8.289 -5.812 12.211 1 32.94 135 PHE B C 1
ATOM 2361 O O . PHE B 1 135 ? 8.805 -4.918 12.875 1 32.94 135 PHE B O 1
ATOM 2368 N N . VAL B 1 136 ? 8.484 -7.051 12.469 1 34.38 136 VAL B N 1
ATOM 2369 C CA . VAL B 1 136 ? 9.453 -7.484 13.469 1 34.38 136 VAL B CA 1
ATOM 2370 C C . VAL B 1 136 ? 10.852 -7.043 13.062 1 34.38 136 VAL B C 1
ATOM 2372 O O . VAL B 1 136 ? 11.641 -6.609 13.906 1 34.38 136 VAL B O 1
ATOM 2375 N N . ALA B 1 137 ? 11.336 -7.438 11.938 1 32.25 137 ALA B N 1
ATOM 2376 C CA . ALA B 1 137 ? 12.727 -7.125 11.633 1 32.25 137 ALA B CA 1
ATOM 2377 C C . ALA B 1 137 ? 12.969 -5.621 11.641 1 32.25 137 ALA B C 1
ATOM 2379 O O . ALA B 1 137 ? 14.039 -5.156 12.023 1 32.25 137 ALA B O 1
ATOM 2380 N N . LEU B 1 138 ? 12.086 -4.859 11.117 1 29.92 138 LEU B N 1
ATOM 2381 C CA . LEU B 1 138 ? 12.32 -3.42 11.125 1 29.92 138 LEU B CA 1
ATOM 2382 C C . LEU B 1 138 ? 12.156 -2.854 12.539 1 29.92 138 LEU B C 1
ATOM 2384 O O . LEU B 1 138 ? 12.781 -1.848 12.883 1 29.92 138 LEU B O 1
ATOM 2388 N N . CYS B 1 139 ? 11.266 -3.418 13.367 1 31.03 139 CYS B N 1
ATOM 2389 C CA . CYS B 1 139 ? 11.492 -3.107 14.773 1 31.03 139 CYS B CA 1
ATOM 2390 C C . CYS B 1 139 ? 12.859 -3.615 15.234 1 31.03 139 CYS B C 1
ATOM 2392 O O . CYS B 1 139 ? 13.117 -4.82 15.211 1 31.03 139 CYS B O 1
ATOM 2394 N N . GLY B 1 140 ? 13.867 -3.418 14.703 1 29.31 140 GLY B N 1
ATOM 2395 C CA . GLY B 1 140 ? 15.078 -3.58 15.5 1 29.31 140 GLY B CA 1
ATOM 2396 C C . GLY B 1 140 ? 14.828 -3.504 16.984 1 29.31 140 GLY B C 1
ATOM 2397 O O . GLY B 1 140 ? 15.086 -2.473 17.609 1 29.31 140 GLY B O 1
ATOM 2398 N N . ARG B 1 141 ? 13.828 -3.801 17.578 1 29.62 141 ARG B N 1
ATOM 2399 C CA . ARG B 1 141 ? 14.172 -4.078 18.969 1 29.62 141 ARG B CA 1
ATOM 2400 C C . ARG B 1 141 ? 15.484 -4.848 19.078 1 29.62 141 ARG B C 1
ATOM 2402 O O . ARG B 1 141 ? 15.617 -5.926 18.484 1 29.62 141 ARG B O 1
ATOM 2409 N N . GLY B 1 142 ? 16.703 -4.246 19.25 1 28.16 142 GLY B N 1
ATOM 2410 C CA . GLY B 1 142 ? 17.75 -4.746 20.141 1 28.16 142 GLY B CA 1
ATOM 2411 C C . GLY B 1 142 ? 17.234 -5.73 21.172 1 28.16 142 GLY B C 1
ATOM 2412 O O . GLY B 1 142 ? 16.031 -5.789 21.438 1 28.16 142 GLY B O 1
ATOM 2413 N N . ASN B 1 143 ? 18.047 -6.59 21.734 1 27.89 143 ASN B N 1
ATOM 2414 C CA . ASN B 1 143 ? 18.312 -7.117 23.078 1 27.89 143 ASN B CA 1
ATOM 2415 C C . ASN B 1 143 ? 18 -6.086 24.156 1 27.89 143 ASN B C 1
ATOM 2417 O O . ASN B 1 143 ? 18.797 -5.18 24.406 1 27.89 143 ASN B O 1
ATOM 2421 N N . VAL B 1 144 ? 17.078 -5.527 24.469 1 26.62 144 VAL B N 1
ATOM 2422 C CA . VAL B 1 144 ? 16.906 -5.422 25.906 1 26.62 144 VAL B CA 1
ATOM 2423 C C . VAL B 1 144 ? 17.234 -6.758 26.562 1 26.62 144 VAL B C 1
ATOM 2425 O O . VAL B 1 144 ? 16.594 -7.77 26.281 1 26.62 144 VAL B O 1
ATOM 2428 N N . ASP B 1 145 ? 18.422 -7.047 26.906 1 27.05 145 ASP B N 1
ATOM 2429 C CA . ASP B 1 145 ? 18.953 -7.633 28.141 1 27.05 145 ASP B CA 1
ATOM 2430 C C . ASP B 1 145 ? 18.016 -7.391 29.312 1 27.05 145 ASP B C 1
ATOM 2432 O O . ASP B 1 145 ? 17.953 -6.281 29.844 1 27.05 145 ASP B O 1
ATOM 2436 N N . LEU B 1 146 ? 16.781 -7.684 29.438 1 26.05 146 LEU B N 1
ATOM 2437 C CA . LEU B 1 146 ? 16.328 -8.203 30.719 1 26.05 146 LEU B CA 1
ATOM 2438 C C . LEU B 1 146 ? 17.469 -8.922 31.453 1 26.05 146 LEU B C 1
ATOM 2440 O O . LEU B 1 146 ? 17.516 -8.922 32.688 1 26.05 146 LEU B O 1
ATOM 2444 N N . CYS B 1 147 ? 18.094 -9.805 30.812 1 24.22 147 CYS B N 1
ATOM 2445 C CA . CYS B 1 147 ? 19 -10.43 31.781 1 24.22 147 CYS B CA 1
ATOM 2446 C C . CYS B 1 147 ? 20.078 -9.453 32.219 1 24.22 147 CYS B C 1
ATOM 2448 O O . CYS B 1 147 ? 20.531 -9.5 33.375 1 24.22 147 CYS B O 1
ATOM 2450 N N . ASP B 1 148 ? 20.75 -8.75 31.266 1 24.72 148 ASP B N 1
ATOM 2451 C CA . ASP B 1 148 ? 21.938 -8.305 31.984 1 24.72 148 ASP B CA 1
ATOM 2452 C C . ASP B 1 148 ? 21.688 -6.965 32.656 1 24.72 148 ASP B C 1
ATOM 2454 O O . ASP B 1 148 ? 22.344 -5.969 32.344 1 24.72 148 ASP B O 1
ATOM 2458 N N . SER B 1 149 ? 20.438 -6.352 32.562 1 24.39 149 SER B N 1
ATOM 2459 C CA . SER B 1 149 ? 20.328 -5.363 33.625 1 24.39 149 SER B CA 1
ATOM 2460 C C . SER B 1 149 ? 20.875 -5.91 34.969 1 24.39 149 SER B C 1
ATOM 2462 O O . SER B 1 149 ? 20.641 -5.324 36.031 1 24.39 149 SER B O 1
ATOM 2464 N N . LYS B 1 150 ? 21.406 -7.051 35.031 1 26.08 150 LYS B N 1
ATOM 2465 C CA . LYS B 1 150 ? 22.125 -7.25 36.312 1 26.08 150 LYS B CA 1
ATOM 2466 C C . LYS B 1 150 ? 23.219 -6.191 36.469 1 26.08 150 LYS B C 1
ATOM 2468 O O . LYS B 1 150 ? 23.812 -6.082 37.562 1 26.08 150 LYS B O 1
ATOM 2473 N N . SER B 1 151 ? 23.719 -5.734 35.469 1 23.61 151 SER B N 1
ATOM 2474 C CA . SER B 1 151 ? 24.953 -5.137 36 1 23.61 151 SER B CA 1
ATOM 2475 C C . SER B 1 151 ? 24.672 -3.777 36.625 1 23.61 151 SER B C 1
ATOM 2477 O O . SER B 1 151 ? 25.172 -3.482 37.719 1 23.61 151 SER B O 1
ATOM 2479 N N . SER B 1 152 ? 24.469 -2.633 35.969 1 24.17 152 SER B N 1
ATOM 2480 C CA . SER B 1 152 ? 25.016 -1.474 36.656 1 24.17 152 SER B CA 1
ATOM 2481 C C . SER B 1 152 ? 24 -0.9 37.656 1 24.17 152 SER B C 1
ATOM 2483 O O . SER B 1 152 ? 23.625 0.27 37.562 1 24.17 152 SER B O 1
ATOM 2485 N N . LEU B 1 153 ? 22.984 -1.6 38.25 1 23.23 153 LEU B N 1
ATOM 2486 C CA . LEU B 1 153 ? 22.453 -1.138 39.531 1 23.23 153 LEU B CA 1
ATOM 2487 C C . LEU B 1 153 ? 23.594 -0.708 40.438 1 23.23 153 LEU B C 1
ATOM 2489 O O . LEU B 1 153 ? 23.344 -0.255 41.562 1 23.23 153 LEU B O 1
ATOM 2493 N N . GLN B 1 154 ? 24.797 -1.018 40.406 1 21.62 154 GLN B N 1
ATOM 2494 C CA . GLN B 1 154 ? 25.609 -0.706 41.594 1 21.62 154 GLN B CA 1
ATOM 2495 C C . GLN B 1 154 ? 25.672 0.799 41.844 1 21.62 154 GLN B C 1
ATOM 2497 O O . GLN B 1 154 ? 25.922 1.243 42.969 1 21.62 154 GLN B O 1
ATOM 2502 N N . ALA B 1 155 ? 25.766 1.638 40.938 1 25.03 155 ALA B N 1
ATOM 2503 C CA . ALA B 1 155 ? 26.422 2.773 41.594 1 25.03 155 ALA B CA 1
ATOM 2504 C C . ALA B 1 155 ? 25.438 3.545 42.469 1 25.03 155 ALA B C 1
ATOM 2506 O O . ALA B 1 155 ? 25.844 4.336 43.312 1 25.03 155 ALA B O 1
ATOM 2507 N N . VAL B 1 156 ? 24.078 3.621 42.156 1 21.33 156 VAL B N 1
ATOM 2508 C CA . VAL B 1 156 ? 23.609 4.613 43.125 1 21.33 156 VAL B CA 1
ATOM 2509 C C . VAL B 1 156 ? 23.328 3.938 44.469 1 21.33 156 VAL B C 1
ATOM 2511 O O . VAL B 1 156 ? 22.969 4.602 45.438 1 21.33 156 VAL B O 1
ATOM 2514 N N . VAL B 1 157 ? 23.953 2.871 44.812 1 18.34 157 VAL B N 1
ATOM 2515 C CA . VAL B 1 157 ? 24.125 2.82 46.25 1 18.34 157 VAL B CA 1
ATOM 2516 C C . VAL B 1 157 ? 25.344 3.639 46.656 1 18.34 157 VAL B C 1
ATOM 2518 O O . VAL B 1 157 ? 26.406 3.516 46.062 1 18.34 157 VAL B O 1
#

Organism: NCBI:txid97028

Secondary structure (DSSP, 8-state):
-TT-TTPPP--PPTT----HHHHHHHHHHHH-----TTS-GGGS-TTSHHHHHHHHHHHHHHHHTSTTSEEEHHHHHTTHHHHT--TTHHHHHHHTTTTEEEEEETTEEEEEEGGGEETTEEP---GGGG--HHHHHHTT-----SSTTSGGGTTT-/-TT-TTPPP--PPTT----HHHHHHHHHHHH-----TTS-GGGS-TTSHHHHHHHHHHHHHHHHTSTTSEEEHHHHHTTHHHHT--TTHHHHHHHTTTTEEEEEETTEEEEEEGGGEETTEEP---GGGG--HHHHHHS------SGGGGSTT-TT-

Sequence (314 aa):
NYAGPFAFKVNFPAGFRPNVNFLEQFERWQKLEFPSPYLNARRFDAADPKTRKRTVAVIHELLSLTLERRMTSAQLDAFHAECFLPSQLLLCLIKHHGIFYLTNKGVRSTVFLKDAYVGSNLIDKCPLLQFNDKFVALCGRGNVDLCDSKSSLQAVVNYAGPFAFKVNFPAGFRPNVNFLEQFERWQKLEFPSPYLNARRFDAADPKTRKRTVAVIHELLSLTLERRMTSAQLDAFHAECFLPSQLLLCLIKHHGIFYLTNKGVRSTVFLKDAYVGSNLIDKCPLLQFNDKFVALCGRGNVDLCDSKSSLQAVV

Solvent-accessible surface area (backbone atoms only — not comparable to full-atom values): 18174 Å² total; per-residue (Å²): 11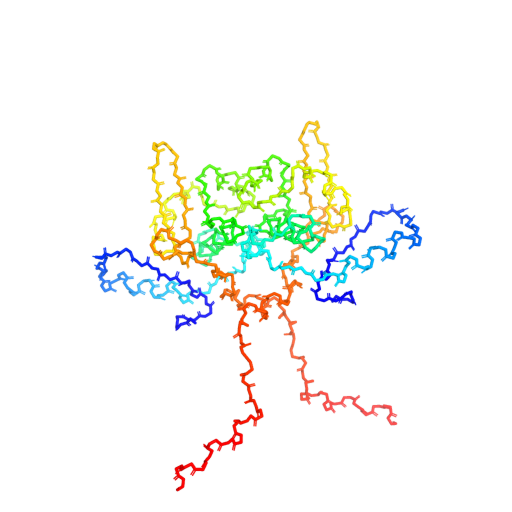1,97,60,37,66,56,33,72,72,69,56,67,60,87,87,70,76,76,52,71,68,54,52,52,55,47,52,52,55,29,51,42,65,53,61,56,49,45,46,61,58,85,79,50,55,78,85,38,68,34,46,49,52,21,47,54,46,39,54,51,53,57,26,43,45,22,61,76,22,39,46,39,52,66,60,53,55,73,35,25,80,40,50,66,47,62,91,58,46,68,59,56,45,58,74,38,42,33,40,31,41,78,44,75,65,83,92,48,36,39,40,30,46,39,82,39,36,60,85,93,38,77,43,95,57,56,69,71,58,55,64,52,53,58,51,54,65,60,39,63,73,68,81,75,57,78,65,66,69,65,54,85,65,56,69,91,103,111,96,60,37,64,56,35,73,73,68,57,68,62,89,84,70,77,76,52,70,67,54,52,51,54,48,52,52,54,29,51,42,65,53,62,54,49,46,46,60,59,85,80,50,55,78,83,39,69,35,45,49,51,20,46,54,47,40,53,51,52,58,25,43,44,20,60,77,24,40,46,38,51,66,61,53,54,74,34,24,81,38,50,65,48,64,94,58,46,65,59,55,45,59,74,39,44,33,38,30,41,79,47,74,64,85,92,48,37,38,40,31,46,40,83,39,38,60,86,92,39,77,44,95,55,58,70,69,46,56,70,48,49,56,52,54,65,70,44,61,71,71,80,76,52,75,70,63,63,64,56,83,70,56,66,89,104

InterPro domains:
  IPR021099 Plant organelle RNA recognition domain [PF11955] (4-142)
  IPR045040 PORR family [PTHR31476] (6-144)